Protein AF-A0A538FIG7-F1 (afdb_monomer_lite)

Foldseek 3Di:
DDVVVVVVVVVVVVCVVVVVVVVVVLLVVLLVLLLVLLVLLLVLLCCDQPVPDFPPDDSVVSVCVSPVSNCVSVVCSVCLSVDDLLVNLVCLQLQLLVLLLQLVQACVQCCVPPNDDPSNVSSVSSNVSSVSSNVSSVVSCVVPQDPPDDPVVSVVVVVVVVVVVVCCVVPPSVVVSVVSNQFARQAADDDDPQLQDDWDKDWWAFQVGWIWIWIKDFAPPQAEEEEEDDSVYRRVVSNVCVVVRHIYIYIGPDSHDPTHHGGPPVLPSLLRVVVRVLVVQVPDPRHDQLRYAYEAEQSRLVSQVVNVVVDPSHVYGHRPPVDDDPPPPPPPDDDDDDDPDDDDDDDDDDDDYDDDDDDDDDDDDDDDDDDDDDDD

pLDDT: mean 78.83, std 21.24, range [28.08, 98.31]

Structure (mmCIF, N/CA/C/O backbone):
data_AF-A0A538FIG7-F1
#
_entry.id   AF-A0A538FIG7-F1
#
loop_
_atom_site.group_PDB
_atom_site.id
_atom_site.type_symbol
_atom_site.label_atom_id
_atom_site.label_alt_id
_atom_site.label_comp_id
_atom_site.label_asym_id
_atom_site.label_entity_id
_atom_site.label_seq_id
_atom_site.pdbx_PDB_ins_code
_atom_site.Cartn_x
_atom_site.Cartn_y
_atom_site.Cartn_z
_atom_site.occupancy
_atom_site.B_iso_or_equiv
_atom_site.auth_seq_id
_atom_site.auth_comp_id
_atom_site.auth_asym_id
_atom_site.auth_atom_id
_atom_site.pdbx_PDB_model_num
ATOM 1 N N . MET A 1 1 ? 49.260 11.421 -58.470 1.00 55.38 1 MET A N 1
ATOM 2 C CA . MET A 1 1 ? 48.494 11.170 -57.235 1.00 55.38 1 MET A CA 1
ATOM 3 C C . MET A 1 1 ? 49.007 12.134 -56.182 1.00 55.38 1 MET A C 1
ATOM 5 O O . MET A 1 1 ? 50.217 12.243 -56.021 1.00 55.38 1 MET A O 1
ATOM 9 N N . SER A 1 2 ? 48.122 12.954 -55.624 1.00 61.91 2 SER A N 1
ATOM 10 C CA . SER A 1 2 ? 48.446 14.192 -54.900 1.00 61.91 2 SER A CA 1
ATOM 11 C C . SER A 1 2 ? 48.503 13.979 -53.384 1.00 61.91 2 SER A C 1
ATOM 13 O O . SER A 1 2 ? 47.847 13.080 -52.863 1.00 61.91 2 SER A O 1
ATOM 15 N N . GLN A 1 3 ? 49.209 14.850 -52.648 1.00 55.94 3 GLN A N 1
ATOM 16 C CA . GLN A 1 3 ? 49.195 14.832 -51.174 1.00 55.94 3 GLN A CA 1
ATOM 17 C C . GLN A 1 3 ? 47.774 14.925 -50.587 1.00 55.94 3 GLN A C 1
ATOM 19 O O . GLN A 1 3 ? 47.541 14.410 -49.497 1.00 55.94 3 GLN A O 1
ATOM 24 N N . ALA A 1 4 ? 46.822 15.515 -51.322 1.00 57.44 4 ALA A N 1
ATOM 25 C CA . ALA A 1 4 ? 45.406 15.542 -50.955 1.00 57.44 4 ALA A CA 1
ATOM 26 C C . ALA A 1 4 ? 44.778 14.135 -50.856 1.00 57.44 4 ALA A C 1
ATOM 28 O O . ALA A 1 4 ? 44.009 13.869 -49.940 1.00 57.44 4 ALA A O 1
ATOM 29 N N . GLU A 1 5 ? 45.138 13.200 -51.742 1.00 56.78 5 GLU A N 1
ATOM 30 C CA . GLU A 1 5 ? 44.632 11.818 -51.684 1.00 56.78 5 GLU A CA 1
ATOM 31 C C . GLU A 1 5 ? 45.211 11.072 -50.471 1.00 56.78 5 GLU A C 1
ATOM 33 O O . GLU A 1 5 ? 44.514 10.291 -49.822 1.00 56.78 5 GLU A O 1
ATOM 38 N N . ALA A 1 6 ? 46.468 11.360 -50.113 1.00 59.09 6 ALA A N 1
ATOM 39 C CA . ALA A 1 6 ? 47.121 10.787 -48.940 1.00 59.09 6 ALA A CA 1
ATOM 40 C C . ALA A 1 6 ? 46.513 11.299 -47.621 1.00 59.09 6 ALA A C 1
ATOM 42 O O . ALA A 1 6 ? 46.249 10.493 -46.728 1.00 59.09 6 ALA A O 1
ATOM 43 N N . THR A 1 7 ? 46.226 12.602 -47.495 1.00 60.19 7 THR A N 1
ATOM 44 C CA . THR A 1 7 ? 45.551 13.153 -46.303 1.00 60.19 7 THR A CA 1
ATOM 45 C C . THR A 1 7 ? 44.092 12.719 -46.199 1.00 60.19 7 THR A C 1
ATOM 47 O O . THR A 1 7 ? 43.644 12.424 -45.092 1.00 60.19 7 THR A O 1
ATOM 50 N N . THR A 1 8 ? 43.362 12.593 -47.313 1.00 60.09 8 THR A N 1
ATOM 51 C CA . THR A 1 8 ? 42.006 12.016 -47.319 1.00 60.09 8 THR A CA 1
ATOM 52 C C . THR A 1 8 ? 42.009 10.535 -46.924 1.00 60.09 8 THR A C 1
ATOM 54 O O . THR A 1 8 ? 41.190 10.116 -46.112 1.00 60.09 8 THR A O 1
ATOM 57 N N . SER A 1 9 ? 42.950 9.731 -47.429 1.00 59.53 9 SER A N 1
ATOM 58 C CA . SER A 1 9 ? 43.068 8.316 -47.043 1.00 59.53 9 SER A CA 1
ATOM 59 C C . SER A 1 9 ? 43.454 8.147 -45.564 1.00 59.53 9 SER A C 1
ATOM 61 O O . SER A 1 9 ? 42.877 7.320 -44.851 1.00 59.53 9 SER A O 1
ATOM 63 N N . ALA A 1 10 ? 44.368 8.987 -45.061 1.00 60.59 10 ALA A N 1
ATOM 64 C CA . ALA A 1 10 ? 44.765 8.988 -43.657 1.00 60.59 10 ALA A CA 1
ATOM 65 C C . ALA A 1 10 ? 43.592 9.337 -42.723 1.00 60.59 10 ALA A C 1
ATOM 67 O O . ALA A 1 10 ? 43.326 8.580 -41.785 1.00 60.59 10 ALA A O 1
ATOM 68 N N . SER A 1 11 ? 42.850 10.416 -43.001 1.00 60.91 11 SER A N 1
ATOM 69 C CA . SER A 1 11 ? 41.721 10.853 -42.165 1.00 60.91 11 SER A CA 1
ATOM 70 C C . SER A 1 11 ? 40.567 9.846 -42.159 1.00 60.91 11 SER A C 1
ATOM 72 O O . SER A 1 11 ? 40.065 9.516 -41.084 1.00 60.91 11 SER A O 1
ATOM 74 N N . ILE A 1 12 ? 40.227 9.254 -43.312 1.00 62.00 12 ILE A N 1
ATOM 75 C CA . ILE A 1 12 ? 39.241 8.162 -43.405 1.00 62.00 12 ILE A CA 1
ATOM 76 C C . ILE A 1 12 ? 39.682 6.949 -42.565 1.00 62.00 12 ILE A C 1
ATOM 78 O O . ILE A 1 12 ? 38.862 6.355 -41.859 1.00 62.00 12 ILE A O 1
ATOM 82 N N . SER A 1 13 ? 40.973 6.589 -42.580 1.00 63.47 13 SER A N 1
ATOM 83 C CA . SER A 1 13 ? 41.489 5.474 -41.768 1.00 63.47 13 SER A CA 1
ATOM 84 C C . SER A 1 13 ? 41.411 5.748 -40.258 1.00 63.47 13 SER A C 1
ATOM 86 O O . SER A 1 13 ? 41.155 4.837 -39.464 1.00 63.47 13 SER A O 1
ATOM 88 N N . GLU A 1 14 ? 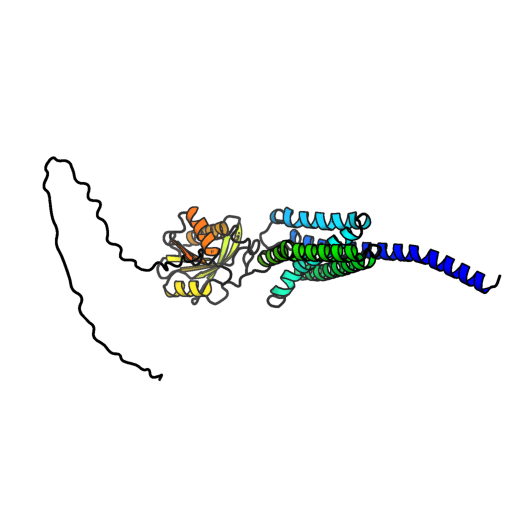41.586 7.008 -39.852 1.00 64.75 14 GLU A N 1
ATOM 89 C CA . GLU A 1 14 ? 41.557 7.428 -38.454 1.00 64.75 14 GLU A CA 1
ATOM 90 C C . GLU A 1 14 ? 40.115 7.510 -37.925 1.00 64.75 14 GLU A C 1
ATOM 92 O O . GLU A 1 14 ? 39.811 6.989 -36.848 1.00 64.75 14 GLU A O 1
ATOM 97 N N . GLU A 1 15 ? 39.199 8.082 -38.711 1.00 63.09 15 GLU A N 1
ATOM 98 C CA . GLU A 1 15 ? 37.762 8.131 -38.415 1.00 63.09 15 GLU A CA 1
ATOM 99 C C . GLU A 1 15 ? 37.162 6.714 -38.349 1.00 63.09 15 GLU A C 1
ATOM 101 O O . GLU A 1 15 ? 36.434 6.380 -37.406 1.00 63.09 15 GLU A O 1
ATOM 106 N N . SER A 1 16 ? 37.565 5.827 -39.268 1.00 67.94 16 SER A N 1
ATOM 107 C CA . SER A 1 16 ? 37.174 4.412 -39.260 1.00 67.94 16 SER A CA 1
ATOM 108 C C . SER A 1 16 ? 37.644 3.651 -38.011 1.00 67.94 16 SER A C 1
ATOM 110 O O . SER A 1 16 ? 37.000 2.669 -37.636 1.00 67.94 16 SER A O 1
ATOM 112 N N . ARG A 1 17 ? 38.734 4.071 -37.350 1.00 70.12 17 ARG A N 1
ATOM 113 C CA . ARG A 1 17 ? 39.207 3.475 -36.083 1.00 70.12 17 ARG A CA 1
ATOM 114 C C . ARG A 1 17 ? 38.553 4.091 -34.846 1.00 70.12 17 ARG A C 1
ATOM 116 O O . ARG A 1 17 ? 38.301 3.371 -33.880 1.00 70.12 17 ARG A O 1
ATOM 123 N N . LYS A 1 18 ? 38.245 5.392 -34.860 1.00 73.50 18 LYS A N 1
ATOM 124 C CA . LYS A 1 18 ? 37.598 6.090 -33.730 1.00 73.50 18 LYS A CA 1
ATOM 125 C C . LYS A 1 18 ? 36.156 5.614 -33.512 1.00 73.50 18 LYS A C 1
ATOM 127 O O . LYS A 1 18 ? 35.763 5.327 -32.381 1.00 73.50 18 LYS A O 1
ATOM 132 N N . ARG A 1 19 ? 35.399 5.417 -34.594 1.00 78.62 19 ARG A N 1
ATOM 133 C CA . ARG A 1 19 ? 33.974 5.038 -34.565 1.00 78.62 19 ARG A CA 1
ATOM 134 C C . ARG A 1 19 ? 33.634 3.770 -33.746 1.00 78.62 19 ARG A C 1
ATOM 136 O O . ARG A 1 19 ? 32.721 3.848 -32.923 1.00 78.62 19 ARG A O 1
ATOM 143 N N . PRO A 1 20 ? 34.317 2.611 -33.890 1.00 80.88 20 PRO A N 1
ATOM 144 C CA . PRO A 1 20 ? 34.038 1.435 -33.055 1.00 80.88 20 PRO A CA 1
ATOM 145 C C . PRO A 1 20 ? 34.404 1.638 -31.575 1.00 80.88 20 PRO A C 1
ATOM 147 O O . PRO A 1 20 ? 33.685 1.153 -30.701 1.00 80.88 20 PRO A O 1
ATOM 150 N N . LEU A 1 21 ? 35.470 2.391 -31.276 1.00 81.19 21 LEU A N 1
ATOM 151 C CA . LEU A 1 21 ? 35.867 2.734 -29.903 1.00 81.19 21 LEU A CA 1
ATOM 152 C C . LEU A 1 21 ? 34.820 3.617 -29.208 1.00 81.19 21 LEU A C 1
ATOM 154 O O . LEU A 1 21 ? 34.493 3.385 -28.044 1.00 81.19 21 LEU A O 1
ATOM 158 N N . GLU A 1 22 ? 34.257 4.596 -29.914 1.00 84.12 22 GLU A N 1
ATOM 159 C CA . GLU A 1 22 ? 33.173 5.440 -29.399 1.00 84.12 22 GLU A CA 1
ATOM 160 C C . GLU A 1 22 ? 31.884 4.651 -29.151 1.00 84.12 22 GLU A C 1
ATOM 162 O O . GLU A 1 22 ? 31.265 4.805 -28.098 1.00 84.12 22 GLU A O 1
ATOM 167 N N . LEU A 1 23 ? 31.508 3.752 -30.067 1.00 81.88 23 LEU A N 1
ATOM 168 C CA . LEU A 1 23 ? 30.350 2.870 -29.891 1.00 81.88 23 LEU A CA 1
ATOM 169 C C . LEU A 1 23 ? 30.523 1.935 -28.684 1.00 81.88 23 LEU A C 1
ATOM 171 O O . LEU A 1 23 ? 29.596 1.793 -27.884 1.00 81.88 23 LEU A O 1
ATOM 175 N N . ALA A 1 24 ? 31.714 1.358 -28.499 1.00 83.81 24 ALA A N 1
ATOM 176 C CA . ALA A 1 24 ? 32.033 0.534 -27.335 1.00 83.81 24 ALA A CA 1
ATOM 177 C C . ALA A 1 24 ? 31.970 1.340 -26.023 1.00 83.81 24 ALA A C 1
ATOM 179 O O . ALA A 1 24 ? 31.351 0.897 -25.053 1.00 83.81 24 ALA A O 1
ATOM 180 N N . ARG A 1 25 ? 32.534 2.558 -25.999 1.00 88.00 25 ARG A N 1
ATOM 181 C CA . ARG A 1 25 ? 32.444 3.478 -24.848 1.00 88.00 25 ARG A CA 1
ATOM 182 C C . ARG A 1 25 ? 30.998 3.863 -24.533 1.00 88.00 25 ARG A C 1
ATOM 184 O O . ARG A 1 25 ? 30.615 3.848 -23.365 1.00 88.00 25 ARG A O 1
ATOM 191 N N . ALA A 1 26 ? 30.182 4.151 -25.547 1.00 85.81 26 ALA A N 1
ATOM 192 C CA . ALA A 1 26 ? 28.774 4.494 -25.372 1.00 85.81 26 ALA A CA 1
ATOM 193 C C . ALA A 1 26 ? 27.954 3.318 -24.814 1.00 85.81 26 ALA A C 1
ATOM 195 O O . ALA A 1 26 ? 27.162 3.520 -23.895 1.00 85.81 26 ALA A O 1
ATOM 196 N N . ALA A 1 27 ? 28.181 2.095 -25.304 1.00 86.19 27 ALA A N 1
ATOM 197 C CA . ALA A 1 27 ? 27.527 0.883 -24.802 1.00 86.19 27 ALA A CA 1
ATOM 198 C C . ALA A 1 27 ? 27.971 0.518 -23.371 1.00 86.19 27 ALA A C 1
ATOM 200 O O . ALA A 1 27 ? 27.155 0.070 -22.557 1.00 86.19 27 ALA A O 1
ATOM 201 N N . ALA A 1 28 ? 29.246 0.743 -23.035 1.00 90.56 28 ALA A N 1
ATOM 202 C CA . ALA A 1 28 ? 29.763 0.578 -21.680 1.00 90.56 28 ALA A CA 1
ATOM 203 C C . ALA A 1 28 ? 29.159 1.610 -20.712 1.00 90.56 28 ALA A C 1
ATOM 205 O O . ALA A 1 28 ? 28.725 1.237 -19.624 1.00 90.56 28 ALA A O 1
ATOM 206 N N . LEU A 1 29 ? 29.069 2.884 -21.113 1.00 93.00 29 LEU A N 1
ATOM 207 C CA . LEU A 1 29 ? 28.427 3.938 -20.323 1.00 93.00 29 LEU A CA 1
ATOM 208 C C . LEU A 1 29 ? 26.931 3.659 -20.111 1.00 93.00 29 LEU A C 1
ATOM 210 O O . LEU A 1 29 ? 26.464 3.721 -18.981 1.00 93.00 29 LEU A O 1
ATOM 214 N N . GLU A 1 30 ? 26.199 3.284 -21.164 1.00 94.06 30 GLU A N 1
ATOM 215 C CA . GLU A 1 30 ? 24.782 2.892 -21.082 1.00 94.06 30 GLU A CA 1
ATOM 216 C C . GLU A 1 30 ? 24.573 1.741 -20.084 1.00 94.06 30 GLU A C 1
ATOM 218 O O . GLU A 1 30 ? 23.677 1.794 -19.247 1.00 94.06 30 GLU A O 1
ATOM 223 N N . THR A 1 31 ? 25.443 0.727 -20.133 1.00 94.56 31 THR A N 1
ATOM 224 C CA . THR A 1 31 ? 25.409 -0.418 -19.210 1.00 94.56 31 THR A CA 1
ATOM 225 C C . THR A 1 31 ? 25.696 0.014 -17.769 1.00 94.56 31 THR A C 1
ATOM 227 O O . THR A 1 31 ? 24.969 -0.388 -16.867 1.00 94.56 31 THR A O 1
ATOM 230 N N . LYS A 1 32 ? 26.709 0.864 -17.540 1.00 96.50 32 LYS A N 1
ATOM 231 C CA . LYS A 1 32 ? 27.033 1.391 -16.203 1.00 96.50 32 LYS A CA 1
ATOM 232 C C . LYS A 1 32 ? 25.879 2.205 -15.616 1.00 96.50 32 LYS A C 1
ATOM 234 O O . LYS A 1 32 ? 25.488 1.950 -14.485 1.00 96.50 32 LYS A O 1
ATOM 239 N N . LEU A 1 33 ? 25.313 3.139 -16.383 1.00 97.25 33 LEU A N 1
ATOM 240 C CA . LEU A 1 33 ? 24.201 3.981 -15.929 1.00 97.25 33 LEU A CA 1
ATOM 241 C C . LEU A 1 33 ? 22.941 3.156 -15.628 1.00 97.25 33 LEU A C 1
ATOM 243 O O . LEU A 1 33 ? 22.278 3.413 -14.627 1.00 97.25 33 LEU A O 1
ATOM 247 N N . ALA A 1 34 ? 22.642 2.134 -16.437 1.00 96.62 34 ALA A N 1
ATOM 248 C CA . ALA A 1 34 ? 21.533 1.222 -16.162 1.00 96.62 34 ALA A CA 1
ATOM 249 C C . ALA A 1 34 ? 21.751 0.395 -14.885 1.00 96.62 34 ALA A C 1
ATOM 251 O O . ALA A 1 34 ? 20.843 0.288 -14.068 1.00 96.62 34 ALA A O 1
ATOM 252 N N . VAL A 1 35 ? 22.950 -0.159 -14.677 1.00 97.44 35 VAL A N 1
ATOM 253 C CA . VAL A 1 35 ? 23.268 -0.920 -13.456 1.00 97.44 35 VAL A CA 1
ATOM 254 C C . VAL A 1 35 ? 23.225 -0.025 -12.213 1.00 97.44 35 VAL A C 1
ATOM 256 O O . VAL A 1 35 ? 22.696 -0.454 -11.194 1.00 97.44 35 VAL A O 1
ATOM 259 N N . VAL A 1 36 ? 23.694 1.226 -12.300 1.00 97.75 36 VAL A N 1
ATOM 260 C CA . VAL A 1 36 ? 23.560 2.213 -11.212 1.00 97.75 36 VAL A CA 1
ATOM 261 C C . VAL A 1 36 ? 22.088 2.501 -10.911 1.00 97.75 36 VAL A C 1
ATOM 263 O O . VAL A 1 36 ? 21.682 2.384 -9.761 1.00 97.75 36 VAL A O 1
ATOM 266 N N . GLY A 1 37 ? 21.269 2.807 -11.923 1.00 97.06 37 GLY A N 1
ATOM 267 C CA . GLY A 1 37 ? 19.839 3.069 -11.723 1.00 97.06 37 GLY A CA 1
ATOM 268 C C . GLY A 1 37 ? 19.090 1.877 -11.114 1.00 97.06 37 GLY A C 1
ATOM 269 O O . GLY A 1 37 ? 18.331 2.051 -10.165 1.00 97.06 37 GLY A O 1
ATOM 270 N N . LEU A 1 38 ? 19.358 0.655 -11.594 1.00 97.62 38 LEU A N 1
ATOM 271 C CA . LEU A 1 38 ? 18.801 -0.580 -11.024 1.00 97.62 38 LEU A CA 1
ATOM 272 C C . LEU A 1 38 ? 19.269 -0.813 -9.583 1.00 97.62 38 LEU A C 1
ATOM 274 O O . LEU A 1 38 ? 18.465 -1.223 -8.751 1.00 97.62 38 LEU A O 1
ATOM 278 N N . GLY A 1 39 ? 20.538 -0.537 -9.275 1.00 97.00 39 GLY A N 1
ATOM 279 C CA . GLY A 1 39 ? 21.087 -0.649 -7.923 1.00 97.00 39 GLY A CA 1
ATOM 280 C C . GLY A 1 39 ? 20.442 0.330 -6.942 1.00 97.00 39 GLY A C 1
ATOM 281 O O . GLY A 1 39 ? 20.103 -0.066 -5.834 1.00 97.00 39 GLY A O 1
ATOM 282 N N . VAL A 1 40 ? 20.194 1.573 -7.366 1.00 96.44 40 VAL A N 1
ATOM 283 C CA . VAL A 1 40 ? 19.508 2.586 -6.545 1.00 96.44 40 VAL A CA 1
ATOM 284 C C . VAL A 1 40 ? 18.049 2.202 -6.275 1.00 96.44 40 VAL A C 1
ATOM 286 O O . VAL A 1 40 ? 17.611 2.267 -5.132 1.00 96.44 40 VAL A O 1
ATOM 289 N N . VAL A 1 41 ? 17.310 1.723 -7.284 1.00 95.69 41 VAL A N 1
ATOM 290 C CA . VAL A 1 41 ? 15.938 1.215 -7.076 1.00 95.69 41 VAL A CA 1
ATOM 291 C C . VAL A 1 41 ? 15.938 -0.043 -6.191 1.00 95.69 41 VAL A C 1
ATOM 293 O O . VAL A 1 41 ? 15.069 -0.187 -5.339 1.00 95.69 41 VAL A O 1
ATOM 296 N N . SER A 1 42 ? 16.935 -0.927 -6.331 1.00 96.12 42 SER A N 1
ATOM 297 C CA . SER A 1 42 ? 17.081 -2.112 -5.466 1.00 96.12 42 SER A CA 1
ATOM 298 C C . SER A 1 42 ? 17.360 -1.738 -4.010 1.00 96.12 42 SER A C 1
ATOM 300 O O . SER A 1 42 ? 16.844 -2.391 -3.112 1.00 96.12 42 SER A O 1
ATOM 302 N N . LEU A 1 43 ? 18.166 -0.699 -3.768 1.00 94.62 43 LEU A N 1
ATOM 303 C CA . LEU A 1 43 ? 18.476 -0.232 -2.418 1.00 94.62 43 LEU A CA 1
ATOM 304 C C . LEU A 1 43 ? 17.210 0.214 -1.682 1.00 94.62 43 LEU A C 1
ATOM 306 O O . LEU A 1 43 ? 17.017 -0.189 -0.544 1.00 94.62 43 LEU A O 1
ATOM 310 N N . HIS A 1 44 ? 16.343 0.983 -2.342 1.00 92.44 44 HIS A N 1
ATOM 311 C CA . HIS A 1 44 ? 15.079 1.424 -1.754 1.00 92.44 44 HIS A CA 1
ATOM 312 C C . HIS A 1 44 ? 14.129 0.255 -1.464 1.00 92.44 44 HIS A C 1
ATOM 314 O O . HIS A 1 44 ? 13.656 0.144 -0.344 1.00 92.44 44 HIS A O 1
ATOM 320 N N . VAL A 1 45 ? 13.939 -0.678 -2.409 1.00 91.56 45 VAL A N 1
ATOM 321 C CA . VAL A 1 45 ? 13.126 -1.892 -2.168 1.00 91.56 45 VAL A CA 1
ATOM 322 C C . VAL A 1 45 ? 13.664 -2.713 -0.987 1.00 91.56 45 VAL A C 1
ATOM 324 O O . VAL A 1 45 ? 12.893 -3.291 -0.230 1.00 91.56 45 VAL A O 1
ATOM 327 N N . PHE A 1 46 ? 14.987 -2.789 -0.815 1.00 92.50 46 PHE A N 1
ATOM 328 C CA . PHE A 1 46 ? 15.583 -3.483 0.327 1.00 92.50 46 PHE A CA 1
ATOM 329 C C . PHE A 1 46 ? 15.385 -2.727 1.652 1.00 92.50 46 PHE A C 1
ATOM 331 O O . PHE A 1 46 ? 15.136 -3.350 2.682 1.00 92.50 46 PHE A O 1
ATOM 338 N N . ASP A 1 47 ? 15.516 -1.402 1.624 1.00 89.69 47 ASP A N 1
ATOM 339 C CA . ASP A 1 47 ? 15.343 -0.522 2.779 1.00 89.69 47 ASP A CA 1
ATOM 340 C C . ASP A 1 47 ? 13.903 -0.583 3.311 1.00 89.69 47 ASP A C 1
ATOM 342 O O . ASP A 1 47 ? 13.702 -0.989 4.455 1.00 89.69 47 ASP A O 1
ATOM 346 N N . ASP A 1 48 ? 12.926 -0.331 2.440 1.00 85.44 48 ASP A N 1
ATOM 347 C CA . ASP A 1 48 ? 11.481 -0.462 2.677 1.00 85.44 48 ASP A CA 1
ATOM 348 C C . ASP A 1 48 ? 11.106 -1.856 3.227 1.00 85.44 48 ASP A C 1
ATOM 350 O O . ASP A 1 48 ? 10.637 -2.000 4.357 1.00 85.44 48 ASP A O 1
ATOM 354 N N . SER A 1 49 ? 11.422 -2.928 2.491 1.00 86.88 49 SER A N 1
ATOM 355 C CA . SER A 1 49 ? 10.963 -4.276 2.858 1.00 86.88 49 SER A CA 1
ATOM 356 C C . SER A 1 49 ? 11.659 -4.899 4.081 1.00 86.88 49 SER A C 1
ATOM 358 O O . SER A 1 49 ? 11.125 -5.848 4.661 1.00 86.88 49 SER A O 1
ATOM 360 N N . PHE A 1 50 ? 12.859 -4.445 4.477 1.00 87.75 50 PHE A N 1
ATOM 361 C CA . PHE A 1 50 ? 13.659 -5.138 5.505 1.00 87.75 50 PHE A CA 1
ATOM 362 C C . PHE A 1 50 ? 14.227 -4.251 6.617 1.00 87.75 50 PHE A C 1
ATOM 364 O O . PHE A 1 50 ? 14.292 -4.720 7.763 1.00 87.75 50 PHE A O 1
ATOM 371 N N . LEU A 1 51 ? 14.630 -3.012 6.320 1.00 85.62 51 LEU A N 1
ATOM 372 C CA . LEU A 1 51 ? 15.244 -2.109 7.299 1.00 85.62 51 LEU A CA 1
ATOM 373 C C . LEU A 1 51 ? 14.192 -1.257 8.017 1.00 85.62 51 LEU A C 1
ATOM 375 O O . LEU A 1 51 ? 14.191 -1.220 9.247 1.00 85.62 51 LEU A O 1
ATOM 379 N N . GLN A 1 52 ? 13.280 -0.641 7.266 1.00 81.44 52 GLN A N 1
ATOM 380 C CA . GLN A 1 52 ? 12.298 0.338 7.748 1.00 81.44 52 GLN A CA 1
ATOM 381 C C . GLN A 1 52 ? 10.873 -0.225 7.752 1.00 81.44 52 GLN A C 1
ATOM 383 O O . GLN A 1 52 ? 9.905 0.437 7.402 1.00 81.44 52 GLN A O 1
ATOM 388 N N . ARG A 1 53 ? 10.758 -1.483 8.186 1.00 81.50 53 ARG A N 1
ATOM 389 C CA . ARG A 1 53 ? 9.485 -2.204 8.286 1.00 81.50 53 ARG A CA 1
ATOM 390 C C . ARG A 1 53 ? 8.518 -1.518 9.249 1.00 81.50 53 ARG A C 1
ATOM 392 O O . ARG A 1 53 ? 8.925 -1.076 10.326 1.00 81.50 53 ARG A O 1
ATOM 399 N N . GLU A 1 54 ? 7.234 -1.549 8.902 1.00 77.25 54 GLU A N 1
ATOM 400 C CA . GLU A 1 54 ? 6.162 -0.997 9.733 1.00 77.25 54 GLU A CA 1
ATOM 401 C C . GLU A 1 54 ? 6.156 -1.623 11.149 1.00 77.25 54 GLU A C 1
ATOM 403 O O . GLU A 1 54 ? 6.385 -2.836 11.296 1.00 77.25 54 GLU A O 1
ATOM 408 N N . PRO A 1 55 ? 5.899 -0.834 12.213 1.00 81.31 55 PRO A N 1
ATOM 409 C CA . PRO A 1 55 ? 5.884 -1.316 13.593 1.00 81.31 55 PRO A CA 1
ATOM 410 C C . PRO A 1 55 ? 4.990 -2.547 13.791 1.00 81.31 55 PRO A C 1
ATOM 412 O O . PRO A 1 55 ? 3.893 -2.625 13.245 1.00 81.31 55 PRO A O 1
ATOM 415 N N . GLY A 1 56 ? 5.455 -3.519 14.578 1.00 80.00 56 GLY A N 1
ATOM 416 C CA . GLY A 1 56 ? 4.743 -4.777 14.842 1.00 80.00 56 GLY A CA 1
ATOM 417 C C . GLY A 1 56 ? 4.842 -5.849 13.742 1.00 80.00 56 GLY A C 1
ATOM 418 O O . GLY A 1 56 ? 4.392 -6.970 13.968 1.00 80.00 56 GLY A O 1
ATOM 419 N N . THR A 1 57 ? 5.458 -5.565 12.586 1.00 82.75 57 THR A N 1
ATOM 420 C CA . THR A 1 57 ? 5.639 -6.550 11.497 1.00 82.75 57 THR A CA 1
ATOM 421 C C . THR A 1 57 ? 6.971 -7.306 11.592 1.00 82.75 57 THR A C 1
ATOM 423 O O . THR A 1 57 ? 8.006 -6.765 12.006 1.00 82.75 57 THR A O 1
ATOM 426 N N . ALA A 1 58 ? 6.987 -8.575 11.180 1.00 83.06 58 ALA A N 1
ATOM 427 C CA . ALA A 1 58 ? 8.197 -9.385 11.111 1.00 83.06 58 ALA A CA 1
ATOM 428 C C . ALA A 1 58 ? 8.809 -9.363 9.699 1.00 83.06 58 ALA A C 1
ATOM 430 O O . ALA A 1 58 ? 8.122 -9.257 8.689 1.00 83.06 58 ALA A O 1
ATOM 431 N N . ALA A 1 59 ? 10.128 -9.550 9.596 1.00 78.56 59 ALA A N 1
ATOM 432 C CA . ALA A 1 59 ? 10.809 -9.627 8.294 1.00 78.56 59 ALA A CA 1
ATOM 433 C C . ALA A 1 59 ? 10.348 -10.814 7.416 1.00 78.56 59 ALA A C 1
ATOM 435 O O . ALA A 1 59 ? 10.615 -10.836 6.216 1.00 78.56 59 ALA A O 1
ATOM 436 N N . VAL A 1 60 ? 9.662 -11.804 8.003 1.00 85.19 60 VAL A N 1
ATOM 437 C CA . VAL A 1 60 ? 9.048 -12.918 7.264 1.00 85.19 60 VAL A CA 1
ATOM 438 C C . VAL A 1 60 ? 7.757 -12.519 6.547 1.00 85.19 60 VAL A C 1
ATOM 440 O O . VAL A 1 60 ? 7.459 -13.105 5.509 1.00 85.19 60 VAL A O 1
ATOM 443 N N . ASP A 1 61 ? 7.038 -11.509 7.044 1.00 81.12 61 ASP A N 1
ATOM 444 C CA . ASP A 1 61 ? 5.784 -11.031 6.447 1.00 81.12 61 ASP A CA 1
ATOM 445 C C . ASP A 1 61 ? 6.061 -10.337 5.101 1.00 81.12 61 ASP A C 1
ATOM 447 O O . ASP A 1 61 ? 5.350 -10.547 4.118 1.00 81.12 61 ASP A O 1
ATOM 451 N N . HIS A 1 62 ? 7.197 -9.632 5.023 1.00 82.81 62 HIS A N 1
ATOM 452 C CA . HIS A 1 62 ? 7.689 -8.926 3.832 1.00 82.81 62 HIS A CA 1
ATOM 453 C C . HIS A 1 62 ? 8.638 -9.746 2.945 1.00 82.81 62 HIS A C 1
ATOM 455 O O . HIS A 1 62 ? 9.190 -9.246 1.962 1.00 82.81 62 HIS A O 1
ATOM 461 N N . LEU A 1 63 ? 8.859 -11.028 3.258 1.00 88.12 63 LEU A N 1
ATOM 462 C CA . LEU A 1 63 ? 9.904 -11.821 2.603 1.00 88.12 63 LEU A CA 1
ATOM 463 C C . LEU A 1 63 ? 9.679 -11.953 1.088 1.00 88.12 63 LEU A C 1
ATOM 465 O O . LEU A 1 63 ? 10.610 -11.798 0.300 1.00 88.12 63 LEU A O 1
ATOM 469 N N . LEU A 1 64 ? 8.444 -12.236 0.663 1.00 87.44 64 LEU A N 1
ATOM 470 C CA . LEU A 1 64 ? 8.117 -12.396 -0.758 1.00 87.44 64 LEU A CA 1
ATOM 471 C C . LEU A 1 64 ? 7.987 -11.051 -1.485 1.00 87.44 64 LEU A C 1
ATOM 473 O O . LEU A 1 64 ? 8.424 -10.954 -2.634 1.00 87.44 64 LEU A O 1
ATOM 477 N N . SER A 1 65 ? 7.422 -10.030 -0.831 1.00 84.00 65 SER A N 1
ATOM 478 C CA . SER A 1 65 ? 7.282 -8.677 -1.389 1.00 84.00 65 SER A CA 1
ATOM 479 C C . SER A 1 65 ? 8.633 -7.999 -1.601 1.00 84.00 65 SER A C 1
ATOM 481 O O . SER A 1 65 ? 8.792 -7.340 -2.622 1.00 84.00 65 SER A O 1
ATOM 483 N N . GLY A 1 66 ? 9.623 -8.235 -0.733 1.00 88.81 66 GLY A N 1
ATOM 484 C CA . GLY A 1 66 ? 10.989 -7.740 -0.911 1.00 88.81 66 GLY A CA 1
ATOM 485 C C . GLY A 1 66 ? 11.849 -8.601 -1.846 1.00 88.81 66 GLY A C 1
ATOM 486 O O . GLY A 1 66 ? 12.461 -8.090 -2.787 1.00 88.81 66 GLY A O 1
ATOM 487 N N . LEU A 1 67 ? 11.911 -9.927 -1.643 1.00 93.25 67 LEU A N 1
ATOM 488 C CA . LEU A 1 67 ? 12.850 -10.775 -2.398 1.00 93.25 67 LEU A CA 1
ATOM 489 C C . LEU A 1 67 ? 12.509 -10.899 -3.889 1.00 93.25 67 LEU A C 1
ATOM 491 O O . LEU A 1 67 ? 13.428 -10.978 -4.707 1.00 93.25 67 LEU A O 1
ATOM 495 N N . VAL A 1 68 ? 11.226 -10.928 -4.274 1.00 94.25 68 VAL A N 1
ATOM 496 C CA . VAL A 1 68 ? 10.847 -11.125 -5.686 1.00 94.25 68 VAL A CA 1
ATOM 497 C C . VAL A 1 68 ? 11.231 -9.915 -6.556 1.00 94.25 68 VAL A C 1
ATOM 499 O O . VAL A 1 68 ? 11.912 -10.125 -7.567 1.00 94.25 68 VAL A O 1
ATOM 502 N N . PRO A 1 69 ? 10.903 -8.655 -6.200 1.00 92.81 69 PRO A N 1
ATOM 503 C CA . PRO A 1 69 ? 11.368 -7.490 -6.949 1.00 92.81 69 PRO A CA 1
ATOM 504 C C . PRO A 1 69 ? 12.892 -7.331 -6.915 1.00 92.81 69 PRO A C 1
ATOM 506 O O . PRO A 1 69 ? 13.480 -7.043 -7.958 1.00 92.81 69 PRO A O 1
ATOM 509 N N . LEU A 1 70 ? 13.557 -7.599 -5.780 1.00 95.75 70 LEU A N 1
ATOM 510 C CA . LEU A 1 70 ? 15.025 -7.586 -5.706 1.00 95.75 70 LEU A CA 1
ATOM 511 C C . LEU A 1 70 ? 15.658 -8.596 -6.669 1.00 95.75 70 LEU A C 1
ATOM 513 O O . LEU A 1 70 ? 16.577 -8.242 -7.406 1.00 95.75 70 LEU A O 1
ATOM 517 N N . ALA A 1 71 ? 15.145 -9.828 -6.737 1.00 96.62 71 ALA A N 1
ATOM 518 C CA . ALA A 1 71 ? 15.633 -10.837 -7.676 1.00 96.62 71 ALA A CA 1
ATOM 519 C C . ALA A 1 71 ? 15.458 -10.396 -9.143 1.00 96.62 71 ALA A C 1
ATOM 521 O O . ALA A 1 71 ? 16.355 -10.610 -9.963 1.00 96.62 71 ALA A O 1
ATOM 522 N N . VAL A 1 72 ? 14.346 -9.728 -9.475 1.00 95.88 72 VAL A N 1
ATOM 523 C CA . VAL A 1 72 ? 14.108 -9.160 -10.814 1.00 95.88 72 VAL A CA 1
ATOM 524 C C . VAL A 1 72 ? 15.080 -8.017 -11.124 1.00 95.88 72 VAL A C 1
ATOM 526 O O . VAL A 1 72 ? 15.664 -7.997 -12.211 1.00 95.88 72 VAL A O 1
ATOM 529 N N . LEU A 1 73 ? 15.291 -7.081 -10.195 1.00 96.94 73 LEU A N 1
ATOM 530 C CA . LEU A 1 73 ? 16.177 -5.927 -10.379 1.00 96.94 73 LEU A CA 1
ATOM 531 C C . LEU A 1 73 ? 17.651 -6.352 -10.482 1.00 96.94 73 LEU A C 1
ATOM 533 O O . LEU A 1 73 ? 18.328 -5.999 -11.453 1.00 96.94 73 LEU A O 1
ATOM 537 N N . ILE A 1 74 ? 18.129 -7.172 -9.541 1.00 96.88 74 ILE A N 1
ATOM 538 C CA . ILE A 1 74 ? 19.505 -7.690 -9.497 1.00 96.88 74 ILE A CA 1
ATOM 539 C C . ILE A 1 74 ? 19.767 -8.610 -10.695 1.00 96.88 74 ILE A C 1
ATOM 541 O O . ILE A 1 74 ? 20.764 -8.434 -11.398 1.00 96.88 74 ILE A O 1
ATOM 545 N N . GLY A 1 75 ? 18.853 -9.538 -10.997 1.00 97.38 75 GLY A N 1
ATOM 546 C CA . GLY A 1 75 ? 18.955 -10.411 -12.169 1.00 97.38 75 GLY A CA 1
ATOM 547 C C . GLY A 1 75 ? 19.001 -9.620 -13.480 1.00 97.38 75 GLY A C 1
ATOM 548 O O . GLY A 1 75 ? 19.824 -9.910 -14.353 1.00 97.38 75 GLY A O 1
ATOM 549 N N . THR A 1 76 ? 18.195 -8.558 -13.594 1.00 96.94 76 THR A N 1
ATOM 550 C CA . THR A 1 76 ? 18.253 -7.635 -14.737 1.00 96.94 76 THR A CA 1
ATOM 551 C C . THR A 1 76 ? 19.601 -6.921 -14.805 1.00 96.94 76 THR A C 1
ATOM 553 O O . THR A 1 76 ? 20.191 -6.881 -15.883 1.00 96.94 76 THR A O 1
ATOM 556 N N . ALA A 1 77 ? 20.128 -6.409 -13.689 1.00 96.81 77 ALA A N 1
ATOM 557 C CA . ALA A 1 77 ? 21.416 -5.714 -13.646 1.00 96.81 77 ALA A CA 1
ATOM 558 C C . ALA A 1 77 ? 22.586 -6.630 -14.052 1.00 96.81 77 ALA A C 1
ATOM 560 O O . ALA A 1 77 ? 23.390 -6.263 -14.913 1.00 96.81 77 ALA A O 1
ATOM 561 N N . MET A 1 78 ? 22.640 -7.852 -13.509 1.00 97.00 78 MET A N 1
ATOM 562 C CA . MET A 1 78 ? 23.659 -8.856 -13.843 1.00 97.00 78 MET A CA 1
ATOM 563 C C . MET A 1 78 ? 23.633 -9.231 -15.331 1.00 97.00 78 MET A C 1
ATOM 565 O O . MET A 1 78 ? 24.682 -9.340 -15.973 1.00 97.00 78 MET A O 1
ATOM 569 N N . LEU A 1 79 ? 22.438 -9.409 -15.902 1.00 96.56 79 LEU A N 1
ATOM 570 C CA . LEU A 1 79 ? 22.270 -9.842 -17.289 1.00 96.56 79 LEU A CA 1
ATOM 571 C C . LEU A 1 79 ? 22.257 -8.690 -18.305 1.00 96.56 79 LEU A C 1
ATOM 573 O O . LEU A 1 79 ? 22.425 -8.962 -19.492 1.00 96.56 79 LEU A O 1
ATOM 577 N N . TYR A 1 80 ? 22.125 -7.424 -17.886 1.00 95.50 80 TYR A N 1
ATOM 578 C CA . TYR A 1 80 ? 21.872 -6.260 -18.757 1.00 95.50 80 TYR A CA 1
ATOM 579 C C . TYR A 1 80 ? 22.822 -6.150 -19.962 1.00 95.50 80 TYR A C 1
ATOM 581 O O . TYR A 1 80 ? 22.414 -5.832 -21.082 1.00 95.50 80 TYR A O 1
ATOM 589 N N . HIS A 1 81 ? 24.105 -6.460 -19.761 1.00 94.38 81 HIS A N 1
ATOM 590 C CA . HIS A 1 81 ? 25.121 -6.439 -20.817 1.00 94.38 81 HIS A CA 1
ATOM 591 C C . HIS A 1 81 ? 24.920 -7.517 -21.902 1.00 94.38 81 HIS A C 1
ATOM 593 O O . HIS A 1 81 ? 25.356 -7.320 -23.032 1.00 94.38 81 HIS A O 1
ATOM 599 N N . ARG A 1 82 ? 24.241 -8.627 -21.581 1.00 95.38 82 ARG A N 1
ATOM 600 C CA . ARG A 1 82 ? 23.944 -9.757 -22.485 1.00 95.38 82 ARG A CA 1
ATOM 601 C C . ARG A 1 82 ? 22.611 -9.611 -23.220 1.00 95.38 82 ARG A C 1
ATOM 603 O O . ARG A 1 82 ? 22.361 -10.321 -24.191 1.00 95.38 82 ARG A O 1
ATOM 610 N N . LEU A 1 83 ? 21.732 -8.728 -22.747 1.00 94.12 83 LEU A N 1
ATOM 611 C CA . LEU A 1 83 ? 20.398 -8.547 -23.314 1.00 94.12 83 LEU A CA 1
ATOM 612 C C . LEU A 1 83 ? 20.453 -7.794 -24.653 1.00 94.12 83 LEU A C 1
ATOM 614 O O . LEU A 1 83 ? 21.260 -6.889 -24.862 1.00 94.12 83 LEU A O 1
ATOM 618 N N . ARG A 1 84 ? 19.535 -8.130 -25.568 1.00 93.50 84 ARG A N 1
ATOM 619 C CA . ARG A 1 84 ? 19.378 -7.412 -26.847 1.00 93.50 84 ARG A CA 1
ATOM 620 C C . ARG A 1 84 ? 18.998 -5.941 -26.582 1.00 93.50 84 ARG A C 1
ATOM 622 O O . ARG A 1 84 ? 18.200 -5.709 -25.674 1.00 93.50 84 ARG A O 1
ATOM 629 N N . PRO A 1 85 ? 19.449 -4.954 -27.384 1.00 91.31 85 PRO A N 1
ATOM 630 C CA . PRO A 1 85 ? 19.224 -3.532 -27.086 1.00 91.31 85 PRO A CA 1
ATOM 631 C C . PRO A 1 85 ? 17.762 -3.114 -26.897 1.00 91.31 85 PRO A C 1
ATOM 633 O O . PRO A 1 85 ? 17.466 -2.325 -26.007 1.00 91.31 85 PRO A O 1
ATOM 636 N N . GLY A 1 86 ? 16.834 -3.691 -27.668 1.00 89.50 86 GLY A N 1
ATOM 637 C CA . GLY A 1 86 ? 15.401 -3.454 -27.463 1.00 89.50 86 GLY A CA 1
ATOM 638 C C . GLY A 1 86 ? 14.911 -3.927 -26.089 1.00 89.50 86 GLY A C 1
ATOM 639 O O . GLY A 1 86 ? 14.178 -3.204 -25.431 1.00 89.50 86 GLY A O 1
ATOM 640 N N . LEU A 1 87 ? 15.374 -5.092 -25.620 1.00 92.38 87 LEU A N 1
ATOM 641 C CA . LEU A 1 87 ? 15.000 -5.639 -24.313 1.00 92.38 87 LEU A CA 1
ATOM 642 C C . LEU A 1 87 ? 15.652 -4.862 -23.160 1.00 92.38 87 LEU A C 1
ATOM 644 O O . LEU A 1 87 ? 14.961 -4.542 -22.199 1.00 92.38 87 LEU A O 1
ATOM 648 N N . ARG A 1 88 ? 16.940 -4.493 -23.289 1.00 95.06 88 ARG A N 1
ATOM 649 C CA . ARG A 1 88 ? 17.639 -3.568 -22.368 1.00 95.06 88 ARG A CA 1
ATOM 650 C C . ARG A 1 88 ? 16.808 -2.312 -22.139 1.00 95.06 88 ARG A C 1
ATOM 652 O O . ARG A 1 88 ? 16.484 -1.969 -21.008 1.00 95.06 88 ARG A O 1
ATOM 659 N N . ALA A 1 89 ? 16.419 -1.674 -23.238 1.00 93.12 89 ALA A N 1
ATOM 660 C CA . ALA A 1 89 ? 15.698 -0.419 -23.207 1.00 93.12 89 ALA A CA 1
ATOM 661 C C . ALA A 1 89 ? 14.276 -0.552 -22.646 1.00 93.12 89 ALA A C 1
ATOM 663 O O . ALA A 1 89 ? 13.859 0.291 -21.856 1.00 93.12 89 ALA A O 1
ATOM 664 N N . THR A 1 90 ? 13.543 -1.608 -23.016 1.00 92.38 90 THR A N 1
ATOM 665 C CA . THR A 1 90 ? 12.205 -1.879 -22.471 1.00 92.38 90 THR A CA 1
ATOM 666 C C . THR A 1 90 ? 12.257 -2.128 -20.966 1.00 92.38 90 THR A C 1
ATOM 668 O O . THR A 1 90 ? 11.472 -1.525 -20.243 1.00 92.38 90 THR A O 1
ATOM 671 N N . LEU A 1 91 ? 13.193 -2.954 -20.482 1.00 94.94 91 LEU A N 1
ATOM 672 C CA . LEU A 1 91 ? 13.352 -3.211 -19.047 1.00 94.94 91 LEU A CA 1
ATOM 673 C C . LEU A 1 91 ? 13.769 -1.949 -18.290 1.00 94.94 91 LEU A C 1
ATOM 675 O O . LEU A 1 91 ? 13.194 -1.672 -17.245 1.00 94.94 91 LEU A O 1
ATOM 679 N N . ALA A 1 92 ? 14.694 -1.150 -18.831 1.00 96.12 92 ALA A N 1
ATOM 680 C CA . ALA A 1 92 ? 15.082 0.121 -18.223 1.00 96.12 92 ALA A CA 1
ATOM 681 C C . ALA A 1 92 ? 13.889 1.089 -18.106 1.00 96.12 92 ALA A C 1
ATOM 683 O O . ALA A 1 92 ? 13.648 1.625 -17.031 1.00 96.12 92 ALA A O 1
ATOM 684 N N . VAL A 1 93 ? 13.076 1.265 -19.156 1.00 94.62 93 VAL A N 1
ATOM 685 C CA . VAL A 1 93 ? 11.878 2.124 -19.067 1.00 94.62 93 VAL A CA 1
ATOM 686 C C . VAL A 1 93 ? 10.847 1.561 -18.082 1.00 94.62 93 VAL A C 1
ATOM 688 O O . VAL A 1 93 ? 10.340 2.313 -17.257 1.00 94.62 93 VAL A O 1
ATOM 691 N N . VAL A 1 94 ? 10.544 0.260 -18.131 1.00 93.44 94 VAL A N 1
ATOM 692 C CA . VAL A 1 94 ? 9.536 -0.373 -17.257 1.00 93.44 94 VAL A CA 1
ATOM 693 C C . VAL A 1 94 ? 9.946 -0.311 -15.785 1.00 93.44 94 VAL A C 1
ATOM 695 O O . VAL A 1 94 ? 9.185 0.190 -14.963 1.00 93.44 94 VAL A O 1
ATOM 698 N N . LEU A 1 95 ? 11.155 -0.770 -15.454 1.00 95.50 95 LEU A N 1
ATOM 699 C CA . LEU A 1 95 ? 11.667 -0.770 -14.081 1.00 95.50 95 LEU A CA 1
ATOM 700 C C . LEU A 1 95 ? 11.949 0.656 -13.591 1.00 95.50 95 LEU A C 1
ATOM 702 O O . LEU A 1 95 ? 11.783 0.933 -12.409 1.00 95.50 95 LEU A O 1
ATOM 706 N N . GLY A 1 96 ? 12.300 1.578 -14.493 1.00 95.62 96 GLY A N 1
ATOM 707 C CA . GLY A 1 96 ? 12.455 2.994 -14.174 1.00 95.62 96 GLY A CA 1
ATOM 708 C C . GLY A 1 96 ? 11.137 3.681 -13.820 1.00 95.62 96 GLY A C 1
ATOM 709 O O . GLY A 1 96 ? 11.075 4.391 -12.821 1.00 95.62 96 GLY A O 1
ATOM 710 N N . VAL A 1 97 ? 10.062 3.425 -14.576 1.00 93.19 97 VAL A N 1
ATOM 711 C CA . VAL A 1 97 ? 8.712 3.916 -14.240 1.00 93.19 97 VAL A CA 1
ATOM 712 C C . VAL A 1 97 ? 8.231 3.333 -12.912 1.00 93.19 97 VAL A C 1
ATOM 714 O O . VAL A 1 97 ? 7.700 4.078 -12.094 1.00 93.19 97 VAL A O 1
ATOM 717 N N . LEU A 1 98 ? 8.452 2.038 -12.662 1.00 91.62 98 LEU A N 1
ATOM 718 C CA . LEU A 1 98 ? 8.108 1.426 -11.375 1.00 91.62 98 LEU A CA 1
ATOM 719 C C . LEU A 1 98 ? 8.925 2.026 -10.218 1.00 91.62 98 LEU A C 1
ATOM 721 O O . LEU A 1 98 ? 8.337 2.358 -9.199 1.00 91.62 98 LEU A O 1
ATOM 725 N N . GLY A 1 99 ? 10.231 2.258 -10.389 1.00 92.50 99 GLY A N 1
ATOM 726 C CA . GLY A 1 99 ? 11.071 2.912 -9.377 1.00 92.50 99 GLY A CA 1
ATOM 727 C C . GLY A 1 99 ? 10.650 4.351 -9.053 1.00 92.50 99 GLY A C 1
ATOM 728 O O . GLY A 1 99 ? 10.659 4.733 -7.888 1.00 92.50 99 GLY A O 1
ATOM 729 N N . ILE A 1 100 ? 10.209 5.123 -10.058 1.00 91.69 100 ILE A N 1
ATOM 730 C CA . ILE A 1 100 ? 9.616 6.461 -9.858 1.00 91.69 100 ILE A CA 1
ATOM 731 C C . ILE A 1 100 ? 8.308 6.376 -9.072 1.00 91.69 100 ILE A C 1
ATOM 733 O O . ILE A 1 100 ? 8.055 7.219 -8.217 1.00 91.69 100 ILE A O 1
ATOM 737 N N . VAL A 1 101 ? 7.458 5.394 -9.381 1.00 88.88 101 VAL A N 1
ATOM 738 C CA . VAL A 1 101 ? 6.175 5.226 -8.692 1.00 88.88 101 VAL A CA 1
ATOM 739 C C . VAL A 1 101 ? 6.389 4.820 -7.243 1.00 88.88 101 VAL A C 1
ATOM 741 O O . VAL A 1 101 ? 5.817 5.466 -6.377 1.00 88.88 101 VAL A O 1
ATOM 744 N N . ILE A 1 102 ? 7.193 3.788 -6.985 1.00 86.44 102 ILE A N 1
ATOM 745 C CA . ILE A 1 102 ? 7.433 3.246 -5.642 1.00 86.44 102 ILE A CA 1
ATOM 746 C C . ILE A 1 102 ? 8.056 4.348 -4.769 1.00 86.44 102 ILE A C 1
ATOM 748 O O . ILE A 1 102 ? 7.377 4.889 -3.904 1.00 86.44 102 ILE A O 1
ATOM 752 N N . GLY A 1 103 ? 9.252 4.832 -5.121 1.00 84.31 103 GLY A N 1
ATOM 753 C CA . GLY A 1 103 ? 9.956 5.831 -4.309 1.00 84.31 103 GLY A CA 1
ATOM 754 C C . GLY A 1 103 ? 9.379 7.250 -4.327 1.00 84.31 103 GLY A C 1
ATOM 755 O O . GLY A 1 103 ? 9.779 8.090 -3.527 1.00 84.31 103 GLY A O 1
ATOM 756 N N . GLY A 1 104 ? 8.462 7.556 -5.247 1.00 79.31 104 GLY A N 1
ATOM 757 C CA . GLY A 1 104 ? 7.775 8.848 -5.298 1.00 79.31 104 GLY A CA 1
ATOM 758 C C . GLY A 1 104 ? 6.422 8.864 -4.585 1.00 79.31 104 GLY A C 1
ATOM 759 O O . GLY A 1 104 ? 5.864 9.942 -4.396 1.00 79.31 104 GLY A O 1
ATOM 760 N N . SER A 1 105 ? 5.872 7.699 -4.229 1.00 74.44 105 SER A N 1
ATOM 761 C CA . SER A 1 105 ? 4.509 7.559 -3.701 1.00 74.44 105 SER A CA 1
ATOM 762 C C . SER A 1 105 ? 4.342 8.136 -2.299 1.00 74.44 105 SER A C 1
ATOM 764 O O . SER A 1 105 ? 3.437 8.944 -2.082 1.00 74.44 105 SER A O 1
ATOM 766 N N . GLU A 1 106 ? 5.205 7.736 -1.363 1.00 69.25 106 GLU A N 1
ATOM 767 C CA . GLU A 1 106 ? 5.150 8.192 0.029 1.00 69.25 106 GLU A CA 1
ATOM 768 C C . GLU A 1 106 ? 5.555 9.667 0.142 1.00 69.25 106 GLU A C 1
ATOM 770 O O . GLU A 1 106 ? 4.725 10.499 0.526 1.00 69.25 106 GLU A O 1
ATOM 775 N N . ALA A 1 107 ? 6.752 10.024 -0.330 1.00 67.50 107 ALA A N 1
ATOM 776 C CA . ALA A 1 107 ? 7.291 11.384 -0.249 1.00 67.50 107 ALA A CA 1
ATOM 777 C C . ALA A 1 107 ? 6.369 12.458 -0.862 1.00 67.50 107 ALA A C 1
ATOM 779 O O . ALA A 1 107 ? 6.276 13.574 -0.345 1.00 67.50 107 ALA A O 1
ATOM 780 N N . ALA A 1 108 ? 5.648 12.145 -1.949 1.00 64.31 108 ALA A N 1
ATOM 781 C CA . ALA A 1 108 ? 4.714 13.085 -2.574 1.00 64.31 108 ALA A CA 1
ATOM 782 C C . ALA A 1 108 ? 3.397 13.276 -1.796 1.00 64.31 108 ALA A C 1
ATOM 784 O O . ALA A 1 108 ? 2.681 14.250 -2.049 1.00 64.31 108 ALA A O 1
ATOM 785 N N . TYR A 1 109 ? 3.051 12.369 -0.878 1.00 62.50 109 TYR A N 1
ATOM 786 C CA . TYR A 1 109 ? 1.781 12.385 -0.147 1.00 62.50 109 TYR A CA 1
ATOM 787 C C . TYR A 1 109 ? 1.925 12.699 1.347 1.00 62.50 109 TYR A C 1
ATOM 789 O O . TYR A 1 109 ? 1.100 13.451 1.880 1.00 62.50 109 TYR A O 1
ATOM 797 N N . TYR A 1 110 ? 2.945 12.143 2.008 1.00 59.50 110 TYR A N 1
ATOM 798 C CA . TYR A 1 110 ? 3.235 12.346 3.431 1.00 59.50 110 TYR A CA 1
ATOM 799 C C . TYR A 1 110 ? 4.149 13.552 3.667 1.00 59.50 110 TYR A C 1
ATOM 801 O O . TYR A 1 110 ? 3.852 14.358 4.550 1.00 59.50 110 TYR A O 1
ATOM 809 N N . GLY A 1 111 ? 5.157 13.766 2.812 1.00 59.41 111 GLY A N 1
ATOM 810 C CA . GLY A 1 111 ? 6.098 14.893 2.897 1.00 59.41 111 GLY A CA 1
ATOM 811 C C . GLY A 1 111 ? 5.454 16.271 3.150 1.00 59.41 111 GLY A C 1
ATOM 812 O O . GLY A 1 111 ? 5.938 17.009 4.009 1.00 59.41 111 GLY A O 1
ATOM 813 N N . PRO A 1 112 ? 4.335 16.635 2.483 1.00 60.41 112 PRO A N 1
ATOM 814 C CA . PRO A 1 112 ? 3.630 17.900 2.728 1.00 60.41 112 PRO A CA 1
ATOM 815 C C . PRO A 1 112 ? 2.804 17.985 4.028 1.00 60.41 112 PRO A C 1
ATOM 817 O O . PRO A 1 112 ? 2.268 19.057 4.311 1.00 60.41 112 PRO A O 1
ATOM 820 N N . LYS A 1 113 ? 2.620 16.883 4.770 1.00 60.09 113 LYS A N 1
ATOM 821 C CA . LYS A 1 113 ? 1.712 16.783 5.933 1.00 60.09 113 LYS A CA 1
ATOM 822 C C . LYS A 1 113 ? 2.414 16.404 7.234 1.00 60.09 113 LYS A C 1
ATOM 824 O O . LYS A 1 113 ? 2.150 17.014 8.263 1.00 60.09 113 LYS A O 1
ATOM 829 N N . GLU A 1 114 ? 3.256 15.377 7.177 1.00 59.50 114 GLU A N 1
ATOM 830 C CA . GLU A 1 114 ? 3.834 14.689 8.341 1.00 59.50 114 GLU A CA 1
ATOM 831 C C . GLU A 1 114 ? 5.358 14.904 8.437 1.00 59.50 114 GLU A C 1
ATOM 833 O O . GLU A 1 114 ? 5.960 14.636 9.474 1.00 59.50 114 GLU A O 1
ATOM 838 N N . GLY A 1 115 ? 5.972 15.472 7.391 1.00 58.22 115 GLY A N 1
ATOM 839 C CA . GLY A 1 115 ? 7.422 15.499 7.198 1.00 58.22 115 GLY A CA 1
ATOM 840 C C . GLY A 1 115 ? 7.888 14.312 6.353 1.00 58.22 115 GLY A C 1
ATOM 841 O O . GLY A 1 115 ? 7.062 13.545 5.865 1.00 58.22 115 GLY A O 1
ATOM 842 N N . LEU A 1 116 ? 9.203 14.197 6.150 1.00 65.81 116 LEU A N 1
ATOM 843 C CA . LEU A 1 116 ? 9.806 13.034 5.492 1.00 65.81 116 LEU A CA 1
ATOM 844 C C . LEU A 1 116 ? 10.334 12.061 6.551 1.00 65.81 116 LEU A C 1
ATOM 846 O O . LEU A 1 116 ? 11.037 12.493 7.472 1.00 65.81 116 LEU A O 1
ATOM 850 N N . SER A 1 117 ? 10.017 10.775 6.416 1.00 67.06 117 SER A N 1
ATOM 851 C CA . SER A 1 117 ? 10.611 9.692 7.210 1.00 67.06 117 SER A CA 1
ATOM 852 C C . SER A 1 117 ? 11.948 9.224 6.609 1.00 67.06 117 SER A C 1
ATOM 854 O O . SER A 1 117 ? 12.484 9.836 5.682 1.00 67.06 117 SER A O 1
ATOM 856 N N . ALA A 1 118 ? 12.599 8.221 7.208 1.00 69.00 118 ALA A N 1
ATOM 857 C CA . ALA A 1 118 ? 13.954 7.836 6.803 1.00 69.00 118 ALA A CA 1
ATOM 858 C C . ALA A 1 118 ? 13.989 7.014 5.488 1.00 69.00 118 ALA A C 1
ATOM 860 O O . ALA A 1 118 ? 14.994 7.026 4.776 1.00 69.00 118 ALA A O 1
ATOM 861 N N . ASP A 1 119 ? 12.888 6.352 5.149 1.00 69.81 119 ASP A N 1
ATOM 862 C CA . ASP A 1 119 ? 12.576 5.606 3.922 1.00 69.81 119 ASP A CA 1
ATOM 863 C C . ASP A 1 119 ? 12.294 6.537 2.733 1.00 69.81 119 ASP A C 1
ATOM 865 O O . ASP A 1 119 ? 12.792 6.303 1.630 1.00 69.81 119 ASP A O 1
ATOM 869 N N . ASP A 1 120 ? 11.626 7.672 2.964 1.00 77.19 120 ASP A N 1
ATOM 870 C CA . ASP A 1 120 ? 11.411 8.720 1.956 1.00 77.19 120 ASP A CA 1
ATOM 871 C C . ASP A 1 120 ? 12.722 9.169 1.283 1.00 77.19 120 ASP A C 1
ATOM 873 O O . ASP A 1 120 ? 12.734 9.516 0.099 1.00 77.19 120 ASP A O 1
ATOM 877 N N . TYR A 1 121 ? 13.858 9.153 1.993 1.00 82.12 121 TYR A N 1
ATOM 878 C CA . TYR A 1 121 ? 15.154 9.490 1.393 1.00 82.12 121 TYR A CA 1
ATOM 879 C C . TYR A 1 121 ? 15.637 8.431 0.396 1.00 82.12 121 TYR A C 1
ATOM 881 O O . TYR A 1 121 ? 16.184 8.792 -0.652 1.00 82.12 121 TYR A O 1
ATOM 889 N N . THR A 1 122 ? 15.436 7.137 0.674 1.00 88.25 122 THR A N 1
ATOM 890 C CA . THR A 1 122 ? 15.751 6.084 -0.304 1.00 88.25 122 THR A CA 1
ATOM 891 C C . THR A 1 122 ? 14.721 6.069 -1.433 1.00 88.25 122 THR A C 1
ATOM 893 O O . THR A 1 122 ? 15.106 5.872 -2.588 1.00 88.25 122 THR A O 1
ATOM 896 N N . GLY A 1 123 ? 13.468 6.438 -1.153 1.00 85.81 123 GLY A N 1
ATOM 897 C CA . GLY A 1 123 ? 12.424 6.679 -2.149 1.00 85.81 123 GLY A CA 1
ATOM 898 C C . GLY A 1 123 ? 12.783 7.794 -3.136 1.00 85.81 123 GLY A C 1
ATOM 899 O O . GLY A 1 123 ? 12.814 7.576 -4.350 1.00 85.81 123 GLY A O 1
ATOM 900 N N . LEU A 1 124 ? 13.182 8.971 -2.647 1.00 88.19 124 LEU A N 1
ATOM 901 C CA . LEU A 1 124 ? 13.646 10.087 -3.484 1.00 88.19 124 LEU A CA 1
ATOM 902 C C . LEU A 1 124 ? 14.872 9.711 -4.335 1.00 88.19 124 LEU A C 1
ATOM 904 O O . LEU A 1 124 ? 14.973 10.115 -5.500 1.00 88.19 124 LEU A O 1
ATOM 908 N N . LEU A 1 125 ? 15.782 8.888 -3.802 1.00 91.19 125 LEU A N 1
ATOM 909 C CA . LEU A 1 125 ? 16.879 8.312 -4.585 1.00 91.19 125 LEU A CA 1
ATOM 910 C C . LEU A 1 125 ? 16.362 7.338 -5.658 1.00 91.19 125 LEU A C 1
ATOM 912 O O . LEU A 1 125 ? 16.822 7.408 -6.800 1.00 91.19 125 LEU A O 1
ATOM 916 N N . ALA A 1 126 ? 15.381 6.485 -5.356 1.00 92.81 126 ALA A N 1
ATOM 917 C CA . ALA A 1 126 ? 14.746 5.596 -6.331 1.00 92.81 126 ALA A CA 1
ATOM 918 C C . ALA A 1 126 ? 14.001 6.355 -7.442 1.00 92.81 126 ALA A C 1
ATOM 920 O O . ALA A 1 126 ? 14.056 5.920 -8.595 1.00 92.81 126 ALA A O 1
ATOM 921 N N . VAL A 1 127 ? 13.422 7.531 -7.166 1.00 93.00 127 VAL A N 1
ATOM 922 C CA . VAL A 1 127 ? 12.897 8.435 -8.209 1.00 93.00 127 VAL A CA 1
ATOM 923 C C . VAL A 1 127 ? 14.018 8.892 -9.145 1.00 93.00 127 VAL A C 1
ATOM 925 O O . VAL A 1 127 ? 13.879 8.790 -10.366 1.00 93.00 127 VAL A O 1
ATOM 928 N N . ALA A 1 128 ? 15.157 9.341 -8.608 1.00 95.12 128 ALA A N 1
ATOM 929 C CA . ALA A 1 128 ? 16.306 9.747 -9.421 1.00 95.12 128 ALA A CA 1
ATOM 930 C C . ALA A 1 128 ? 16.892 8.572 -10.235 1.00 95.12 128 ALA A C 1
ATOM 932 O O . ALA A 1 128 ? 17.177 8.719 -11.428 1.00 95.12 128 ALA A O 1
ATOM 933 N N . GLY A 1 129 ? 17.011 7.388 -9.624 1.00 96.12 129 GLY A N 1
ATOM 934 C CA . GLY A 1 129 ? 17.425 6.150 -10.288 1.00 96.12 129 GLY A CA 1
ATOM 935 C C . GLY A 1 129 ? 16.455 5.719 -11.391 1.00 96.12 129 GLY A C 1
ATOM 936 O O . GLY A 1 129 ? 16.882 5.344 -12.485 1.00 96.12 129 GLY A O 1
ATOM 937 N N . GLY A 1 130 ? 15.150 5.843 -11.155 1.00 96.25 130 GLY A N 1
ATOM 938 C CA . GLY A 1 130 ? 14.113 5.524 -12.127 1.00 96.25 130 GLY A CA 1
ATOM 939 C C . GLY A 1 130 ? 14.067 6.501 -13.305 1.00 96.25 130 GLY A C 1
ATOM 940 O O . GLY A 1 130 ? 13.985 6.070 -14.457 1.00 96.25 130 GLY A O 1
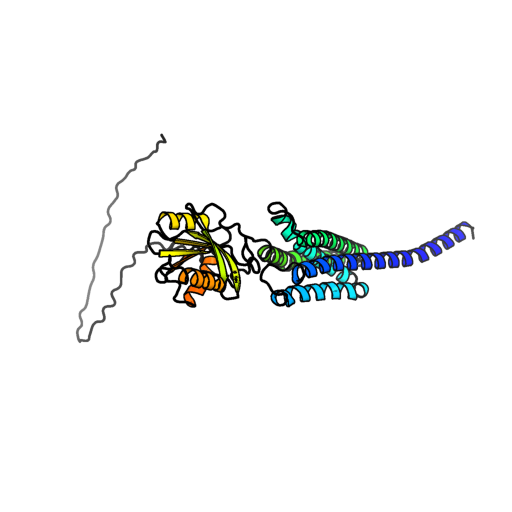ATOM 941 N N . LEU A 1 131 ? 14.236 7.805 -13.057 1.00 97.00 131 LEU A N 1
ATOM 942 C CA . LEU A 1 131 ? 14.394 8.820 -14.108 1.00 97.00 131 LEU A CA 1
ATOM 943 C C . LEU A 1 131 ? 15.641 8.558 -14.965 1.00 97.00 131 LEU A C 1
ATOM 945 O O . LEU A 1 131 ? 15.569 8.636 -16.196 1.00 97.00 131 LEU A O 1
ATOM 949 N N . LEU A 1 132 ? 16.763 8.179 -14.341 1.00 97.56 132 LEU A N 1
ATOM 950 C CA . LEU A 1 132 ? 17.976 7.765 -15.049 1.00 97.56 132 LEU A CA 1
ATOM 951 C C . LEU A 1 132 ? 17.711 6.545 -15.946 1.00 97.56 132 LEU A C 1
ATOM 953 O O . LEU A 1 132 ? 18.112 6.547 -17.111 1.00 97.56 132 LEU A O 1
ATOM 957 N N . LEU A 1 133 ? 17.004 5.529 -15.445 1.00 97.75 133 LEU A N 1
ATOM 958 C CA . LEU A 1 133 ? 16.645 4.337 -16.219 1.00 97.75 133 LEU A CA 1
ATOM 959 C C . LEU A 1 133 ? 15.736 4.656 -17.415 1.00 97.75 133 LEU A C 1
ATOM 961 O O . LEU A 1 133 ? 15.989 4.169 -18.520 1.00 97.75 133 LEU A O 1
ATOM 965 N N . VAL A 1 134 ? 14.735 5.525 -17.240 1.00 96.88 134 VAL A N 1
ATOM 966 C CA . VAL A 1 134 ? 13.875 5.996 -18.339 1.00 96.88 134 VAL A CA 1
ATOM 967 C C . VAL A 1 134 ? 14.696 6.749 -19.392 1.00 96.88 134 VAL A C 1
ATOM 969 O O . VAL A 1 134 ? 14.555 6.474 -20.586 1.00 96.88 134 VAL A O 1
ATOM 972 N N . ALA A 1 135 ? 15.604 7.640 -18.979 1.00 97.06 135 ALA A N 1
ATOM 973 C CA . ALA A 1 135 ? 16.478 8.381 -19.889 1.00 97.06 135 ALA A CA 1
ATOM 974 C C . ALA A 1 135 ? 17.442 7.459 -20.664 1.00 97.06 135 ALA A C 1
ATOM 976 O O . ALA A 1 135 ? 17.580 7.583 -21.886 1.00 97.06 135 ALA A O 1
ATOM 977 N N . VAL A 1 136 ? 18.063 6.489 -19.982 1.00 96.75 136 VAL A N 1
ATOM 978 C CA . VAL A 1 136 ? 18.932 5.471 -20.595 1.00 96.75 136 VAL A CA 1
ATOM 979 C C . VAL A 1 136 ? 18.147 4.615 -21.590 1.00 96.75 136 VAL A C 1
ATOM 981 O O . VAL A 1 136 ? 18.585 4.442 -22.732 1.00 96.75 136 VAL A O 1
ATOM 984 N N . GLY A 1 137 ? 16.965 4.123 -21.215 1.00 95.12 137 GLY A N 1
ATOM 985 C CA . GLY A 1 137 ? 16.110 3.328 -22.096 1.00 95.12 137 GLY A CA 1
ATOM 986 C C . GLY A 1 137 ? 15.654 4.105 -23.336 1.00 95.12 137 GLY A C 1
ATOM 987 O O . GLY A 1 137 ? 15.792 3.616 -24.459 1.00 95.12 137 GLY A O 1
ATOM 988 N N . ALA A 1 138 ? 15.216 5.356 -23.174 1.00 93.56 138 ALA A N 1
ATOM 989 C CA . ALA A 1 138 ? 14.854 6.231 -24.290 1.00 93.56 138 ALA A CA 1
ATOM 990 C C . ALA A 1 138 ? 16.037 6.479 -25.248 1.00 93.56 138 ALA A C 1
ATOM 992 O O . ALA A 1 138 ? 15.886 6.360 -26.470 1.00 93.56 138 ALA A O 1
ATOM 993 N N . ALA A 1 139 ? 17.235 6.746 -24.715 1.00 93.44 139 ALA A N 1
ATOM 994 C CA . ALA A 1 139 ? 18.449 6.904 -25.514 1.00 93.44 139 ALA A CA 1
ATOM 995 C C . ALA A 1 139 ? 18.819 5.614 -26.270 1.00 93.44 139 ALA A C 1
ATOM 997 O O . ALA A 1 139 ? 19.195 5.668 -27.445 1.00 93.44 139 ALA A O 1
ATOM 998 N N . THR A 1 140 ? 18.658 4.453 -25.632 1.00 92.56 140 THR A N 1
ATOM 999 C CA . THR A 1 140 ? 18.923 3.133 -26.227 1.00 92.56 140 THR A CA 1
ATOM 1000 C C . THR A 1 140 ? 17.955 2.838 -27.378 1.00 92.56 140 THR A C 1
ATOM 1002 O O . THR A 1 140 ? 18.396 2.471 -28.472 1.00 92.56 140 THR A O 1
ATOM 1005 N N . LEU A 1 141 ? 16.648 3.078 -27.191 1.00 90.88 141 LEU A N 1
ATOM 1006 C CA . LEU A 1 141 ? 15.640 2.979 -28.260 1.00 90.88 141 LEU A CA 1
ATOM 1007 C C . LEU A 1 141 ? 15.963 3.918 -29.427 1.00 90.88 141 LEU A C 1
ATOM 1009 O O . LEU A 1 141 ? 15.891 3.514 -30.588 1.00 90.88 141 LEU A O 1
ATOM 1013 N N . TRP A 1 142 ? 16.350 5.165 -29.146 1.00 89.12 142 TRP A N 1
ATOM 1014 C CA . TRP A 1 142 ? 16.664 6.146 -30.186 1.00 89.12 142 TRP A CA 1
ATOM 1015 C C . TRP A 1 142 ? 17.910 5.777 -31.000 1.00 89.12 142 TRP A C 1
ATOM 1017 O O . TRP A 1 142 ? 17.907 5.921 -32.227 1.00 89.12 142 TRP A O 1
ATOM 1027 N N . ARG A 1 143 ? 18.963 5.285 -30.334 1.00 88.38 143 ARG A N 1
ATOM 1028 C CA . ARG A 1 143 ? 20.223 4.858 -30.965 1.00 88.38 143 ARG A CA 1
ATOM 1029 C C . ARG A 1 143 ? 20.064 3.572 -31.772 1.00 88.38 143 ARG A C 1
ATOM 1031 O O . ARG A 1 143 ? 20.622 3.482 -32.860 1.00 88.38 143 ARG A O 1
ATOM 1038 N N . THR A 1 144 ? 19.283 2.608 -31.281 1.00 87.56 144 THR A N 1
ATOM 1039 C CA . THR A 1 144 ? 19.162 1.267 -31.890 1.00 87.56 144 THR A CA 1
ATOM 1040 C C . THR A 1 144 ? 17.937 1.079 -32.789 1.00 87.56 144 THR A C 1
ATOM 1042 O O . THR A 1 144 ? 17.690 -0.018 -33.295 1.00 87.56 144 THR A O 1
ATOM 1045 N N . ARG A 1 145 ? 17.171 2.147 -33.051 1.00 86.81 145 ARG A N 1
ATOM 1046 C CA . ARG A 1 145 ? 16.031 2.108 -33.977 1.00 86.81 145 ARG A CA 1
ATOM 1047 C C . ARG A 1 145 ? 16.458 1.719 -35.398 1.00 86.81 145 ARG A C 1
ATOM 1049 O O . ARG A 1 145 ? 17.295 2.378 -36.015 1.00 86.81 145 ARG A O 1
ATOM 1056 N N . ARG A 1 146 ? 15.778 0.718 -35.959 1.00 85.56 146 ARG A N 1
ATOM 1057 C CA . ARG A 1 146 ? 15.887 0.353 -37.380 1.00 85.56 146 ARG A CA 1
ATOM 1058 C C . ARG A 1 146 ? 15.386 1.485 -38.287 1.00 85.56 146 ARG A C 1
ATOM 1060 O O . ARG A 1 146 ? 14.374 2.139 -37.993 1.00 85.56 146 ARG A O 1
ATOM 1067 N N . ARG A 1 147 ? 16.146 1.753 -39.352 1.00 86.31 147 ARG A N 1
ATOM 1068 C CA . ARG A 1 147 ? 16.000 2.871 -40.324 1.00 86.31 147 ARG A CA 1
ATOM 1069 C C . ARG A 1 147 ? 16.261 2.418 -41.769 1.00 86.31 147 ARG A C 1
ATOM 1071 O O . ARG A 1 147 ? 16.273 3.241 -42.680 1.00 86.31 147 ARG A O 1
ATOM 1078 N N . ASP A 1 148 ? 16.451 1.122 -41.927 1.00 87.06 148 ASP A N 1
ATOM 1079 C CA . ASP A 1 148 ? 16.837 0.335 -43.091 1.00 87.06 148 ASP A CA 1
ATOM 1080 C C . ASP A 1 148 ? 15.615 -0.303 -43.777 1.00 87.06 148 ASP A C 1
ATOM 1082 O O . ASP A 1 148 ? 15.639 -0.542 -44.978 1.00 87.06 148 ASP A O 1
ATOM 1086 N N . ASP A 1 149 ? 14.502 -0.489 -43.057 1.00 87.19 149 ASP A N 1
ATOM 1087 C CA . ASP A 1 149 ? 13.281 -1.072 -43.625 1.00 87.19 149 ASP A CA 1
ATOM 1088 C C . ASP A 1 149 ? 12.586 -0.166 -44.652 1.00 87.19 149 ASP A C 1
ATOM 1090 O O . ASP A 1 149 ? 12.580 1.066 -44.515 1.00 87.19 149 ASP A O 1
ATOM 1094 N N . ALA A 1 150 ? 11.846 -0.790 -45.573 1.00 92.50 150 ALA A N 1
ATOM 1095 C CA . ALA A 1 150 ? 10.859 -0.127 -46.420 1.00 92.50 150 ALA A CA 1
ATOM 1096 C C . ALA A 1 150 ? 9.923 0.792 -45.609 1.00 92.50 150 ALA A C 1
ATOM 1098 O O . ALA A 1 150 ? 9.517 0.474 -44.485 1.00 92.50 150 ALA A O 1
ATOM 1099 N N . ILE A 1 151 ? 9.568 1.941 -46.195 1.00 90.44 151 ILE A N 1
ATOM 1100 C CA . ILE A 1 151 ? 8.867 3.037 -45.507 1.00 90.44 151 ILE A CA 1
ATOM 1101 C C . ILE A 1 151 ? 7.557 2.556 -44.863 1.00 90.44 151 ILE A C 1
ATOM 1103 O O . ILE A 1 151 ? 7.344 2.814 -43.680 1.00 90.44 151 ILE A O 1
ATOM 1107 N N . ALA A 1 152 ? 6.732 1.795 -45.589 1.00 92.06 152 ALA A N 1
ATOM 1108 C CA . ALA A 1 152 ? 5.483 1.241 -45.064 1.00 92.06 152 ALA A CA 1
ATOM 1109 C C . ALA A 1 152 ? 5.714 0.401 -43.793 1.00 92.06 152 ALA A C 1
ATOM 1111 O O . ALA A 1 152 ? 5.212 0.750 -42.725 1.00 92.06 152 ALA A O 1
ATOM 1112 N N . TRP A 1 153 ? 6.563 -0.634 -43.865 1.00 91.19 153 TRP A N 1
ATOM 1113 C CA . TRP A 1 153 ? 6.848 -1.519 -42.727 1.00 91.19 153 TRP A CA 1
ATOM 1114 C C . TRP A 1 153 ? 7.444 -0.781 -41.522 1.00 91.19 153 TRP A C 1
ATOM 1116 O O . TRP A 1 153 ? 7.101 -1.063 -40.372 1.00 91.19 153 TRP A O 1
ATOM 1126 N N . ARG A 1 154 ? 8.297 0.218 -41.774 1.00 90.12 154 ARG A N 1
ATOM 1127 C CA . ARG A 1 154 ? 8.875 1.085 -40.741 1.00 90.12 154 ARG A CA 1
ATOM 1128 C C . ARG A 1 154 ? 7.799 1.815 -39.938 1.00 90.12 154 ARG A C 1
ATOM 1130 O O . ARG A 1 154 ? 7.910 1.875 -38.713 1.00 90.12 154 ARG A O 1
ATOM 1137 N N . TYR A 1 155 ? 6.787 2.374 -40.603 1.00 91.44 155 TYR A N 1
ATOM 1138 C CA . TYR A 1 155 ? 5.677 3.049 -39.930 1.00 91.44 155 TYR A CA 1
ATOM 1139 C C . TYR A 1 155 ? 4.706 2.050 -39.292 1.00 91.44 155 TYR A C 1
ATOM 1141 O O . TYR A 1 155 ? 4.384 2.231 -38.120 1.00 91.44 155 TYR A O 1
ATOM 1149 N N . THR A 1 156 ? 4.350 0.947 -39.963 1.00 93.25 156 THR A N 1
ATOM 1150 C CA . THR A 1 156 ? 3.528 -0.132 -39.380 1.00 93.25 156 THR A CA 1
ATOM 1151 C C . THR A 1 156 ? 4.120 -0.643 -38.067 1.00 93.25 156 THR A C 1
ATOM 1153 O O . THR A 1 156 ? 3.440 -0.646 -37.045 1.00 93.25 156 THR A O 1
ATOM 1156 N N . ARG A 1 157 ? 5.413 -0.993 -38.041 1.00 90.00 157 ARG A N 1
ATOM 1157 C CA . ARG A 1 157 ? 6.083 -1.455 -36.817 1.00 90.00 157 ARG A CA 1
ATOM 1158 C C . ARG A 1 157 ? 6.115 -0.383 -35.726 1.00 90.00 157 ARG A C 1
ATOM 1160 O O . ARG A 1 157 ? 5.978 -0.720 -34.556 1.00 90.00 157 ARG A O 1
ATOM 1167 N N . ARG A 1 158 ? 6.302 0.896 -36.074 1.00 90.25 158 ARG A N 1
ATOM 1168 C CA . ARG A 1 158 ? 6.256 1.998 -35.093 1.00 90.25 158 ARG A CA 1
ATOM 1169 C C . ARG A 1 158 ? 4.868 2.157 -34.483 1.00 90.25 158 ARG A C 1
ATOM 1171 O O . ARG A 1 158 ? 4.791 2.334 -33.275 1.00 90.25 158 ARG A O 1
ATOM 1178 N N . VAL A 1 159 ? 3.808 2.055 -35.286 1.00 92.81 159 VAL A N 1
ATOM 1179 C CA . VAL A 1 159 ? 2.421 2.069 -34.800 1.00 92.81 159 VAL A CA 1
ATOM 1180 C C . VAL A 1 159 ? 2.174 0.870 -33.887 1.00 92.81 159 VAL A C 1
ATOM 1182 O O . VAL A 1 159 ? 1.771 1.073 -32.752 1.00 92.81 159 VAL A O 1
ATOM 1185 N N . LEU A 1 160 ? 2.521 -0.351 -34.310 1.00 93.31 160 LEU A N 1
ATOM 1186 C CA . LEU A 1 160 ? 2.369 -1.559 -33.485 1.00 93.31 160 LEU A CA 1
ATOM 1187 C C . LEU A 1 160 ? 3.110 -1.456 -32.142 1.00 93.31 160 LEU A C 1
ATOM 1189 O O . LEU A 1 160 ? 2.541 -1.791 -31.107 1.00 93.31 160 LEU A O 1
ATOM 1193 N N . LEU A 1 161 ? 4.352 -0.958 -32.137 1.00 89.12 161 LEU A N 1
ATOM 1194 C CA . LEU A 1 161 ? 5.113 -0.733 -30.904 1.00 89.12 161 LEU A CA 1
ATOM 1195 C C . LEU A 1 161 ? 4.496 0.370 -30.035 1.00 89.12 161 LEU A C 1
ATOM 1197 O O . LEU A 1 161 ? 4.428 0.202 -28.824 1.00 89.12 161 LEU A O 1
ATOM 1201 N N . ALA A 1 162 ? 4.021 1.472 -30.622 1.00 88.25 162 ALA A N 1
ATOM 1202 C CA . ALA A 1 162 ? 3.354 2.538 -29.876 1.00 88.25 162 ALA A CA 1
ATOM 1203 C C . ALA A 1 162 ? 2.043 2.046 -29.241 1.00 88.25 162 ALA A C 1
ATOM 1205 O O . ALA A 1 162 ? 1.822 2.271 -28.054 1.00 88.25 162 ALA A O 1
ATOM 1206 N N . THR A 1 163 ? 1.217 1.309 -29.989 1.00 92.94 163 THR A N 1
ATOM 1207 C CA . THR A 1 163 ? 0.002 0.664 -29.476 1.00 92.94 163 THR A CA 1
ATOM 1208 C C . THR A 1 163 ? 0.334 -0.329 -28.364 1.00 92.94 163 THR A C 1
ATOM 1210 O O . THR A 1 163 ? -0.293 -0.277 -27.313 1.00 92.94 163 THR A O 1
ATOM 1213 N N . ALA A 1 164 ? 1.350 -1.182 -28.537 1.00 90.25 164 ALA A N 1
ATOM 1214 C CA . ALA A 1 164 ? 1.785 -2.111 -27.494 1.00 90.25 164 ALA A CA 1
ATOM 1215 C C . ALA A 1 164 ? 2.258 -1.382 -26.223 1.00 90.25 164 ALA A C 1
ATOM 1217 O O . ALA A 1 164 ? 1.864 -1.768 -25.126 1.00 90.25 164 ALA A O 1
ATOM 1218 N N . SER A 1 165 ? 3.029 -0.297 -26.353 1.00 87.00 165 SER A N 1
ATOM 1219 C CA . SER A 1 165 ? 3.446 0.533 -25.215 1.00 87.00 165 SER A CA 1
ATOM 1220 C C . SER A 1 165 ? 2.267 1.206 -24.510 1.00 87.00 165 SER A C 1
ATOM 1222 O O . SER A 1 165 ? 2.253 1.242 -23.284 1.00 87.00 165 SER A O 1
ATOM 1224 N N . VAL A 1 166 ? 1.263 1.699 -25.246 1.00 90.19 166 VAL A N 1
ATOM 1225 C CA . VAL A 1 166 ? 0.028 2.241 -24.652 1.00 90.19 166 VAL A CA 1
ATOM 1226 C C . VAL A 1 166 ? -0.731 1.147 -23.903 1.00 90.19 166 VAL A C 1
ATOM 1228 O O . VAL A 1 166 ? -1.117 1.362 -22.760 1.00 90.19 166 VAL A O 1
ATOM 1231 N N . LEU A 1 167 ? -0.886 -0.046 -24.486 1.00 92.69 167 LEU A N 1
ATOM 1232 C CA . LEU A 1 167 ? -1.566 -1.165 -23.828 1.00 92.69 167 LEU A CA 1
ATOM 1233 C C . LEU A 1 167 ? -0.830 -1.621 -22.558 1.00 92.69 167 LEU A C 1
ATOM 1235 O O . LEU A 1 167 ? -1.462 -1.759 -21.516 1.00 92.69 167 LEU A O 1
ATOM 1239 N N . VAL A 1 168 ? 0.495 -1.788 -22.593 1.00 89.12 168 VAL A N 1
ATOM 1240 C CA . VAL A 1 168 ? 1.292 -2.119 -21.394 1.00 89.12 168 VAL A CA 1
ATOM 1241 C C . VAL A 1 168 ? 1.212 -0.996 -20.354 1.00 89.12 168 VAL A C 1
ATOM 1243 O O . VAL A 1 168 ? 1.049 -1.268 -19.166 1.00 89.12 168 VAL A O 1
ATOM 1246 N N . GLY A 1 169 ? 1.249 0.267 -20.786 1.00 87.81 169 GLY A N 1
ATOM 1247 C CA . GLY A 1 169 ? 1.047 1.424 -19.916 1.00 87.81 169 GLY A CA 1
ATOM 1248 C C . GLY A 1 169 ? -0.307 1.394 -19.202 1.00 87.81 169 GLY A C 1
ATOM 1249 O O . GLY A 1 169 ? -0.356 1.498 -17.982 1.00 87.81 169 GLY A O 1
ATOM 1250 N N . SER A 1 170 ? -1.401 1.204 -19.942 1.00 87.62 170 SER A N 1
ATOM 1251 C CA . SER A 1 170 ? -2.771 1.270 -19.416 1.00 87.62 170 SER A CA 1
ATOM 1252 C C . SER A 1 170 ? -3.244 0.012 -18.682 1.00 87.62 170 SER A C 1
ATOM 1254 O O . SER A 1 170 ? -4.061 0.136 -17.774 1.00 87.62 170 SER A O 1
ATOM 1256 N N . PHE A 1 171 ? -2.769 -1.181 -19.057 1.00 91.25 171 PHE A N 1
ATOM 1257 C CA . PHE A 1 171 ? -3.238 -2.461 -18.501 1.00 91.25 171 PHE A CA 1
ATOM 1258 C C . PHE A 1 171 ? -2.246 -3.146 -17.554 1.00 91.25 171 PHE A C 1
ATOM 1260 O O . PHE A 1 171 ? -2.646 -4.072 -16.855 1.00 91.25 171 PHE A O 1
ATOM 1267 N N . VAL A 1 172 ? -0.981 -2.709 -17.500 1.00 87.88 172 VAL A N 1
ATOM 1268 C CA . VAL A 1 172 ? 0.030 -3.270 -16.584 1.00 87.88 172 VAL A CA 1
ATOM 1269 C C . VAL A 1 172 ? 0.584 -2.192 -15.658 1.00 87.88 172 VAL A C 1
ATOM 1271 O O . VAL A 1 172 ? 0.385 -2.273 -14.451 1.00 87.88 172 VAL A O 1
ATOM 1274 N N . LEU A 1 173 ? 1.227 -1.151 -16.198 1.00 86.56 173 LEU A N 1
ATOM 1275 C CA . LEU A 1 173 ? 1.911 -0.150 -15.369 1.00 86.56 173 LEU A CA 1
ATOM 1276 C C . LEU A 1 173 ? 0.936 0.703 -14.552 1.00 86.56 173 LEU A C 1
ATOM 1278 O O . LEU A 1 173 ? 1.136 0.864 -13.353 1.00 86.56 173 LEU A O 1
ATOM 1282 N N . PHE A 1 174 ? -0.132 1.217 -15.167 1.00 85.19 174 PHE A N 1
ATOM 1283 C CA . PHE A 1 174 ? -1.115 2.048 -14.471 1.00 85.19 174 PHE A CA 1
ATOM 1284 C C . PHE A 1 174 ? -1.875 1.284 -13.369 1.00 85.19 174 PHE A C 1
ATOM 1286 O O . PHE A 1 174 ? -1.933 1.807 -12.259 1.00 85.19 174 PHE A O 1
ATOM 1293 N N . PRO A 1 175 ? -2.395 0.054 -13.581 1.00 89.56 175 PRO A N 1
ATOM 1294 C CA . PRO A 1 175 ? -3.022 -0.716 -12.506 1.00 89.56 175 PRO A CA 1
ATOM 1295 C C . PRO A 1 175 ? -2.056 -1.087 -11.377 1.00 89.56 175 PRO A C 1
ATOM 1297 O O . PRO A 1 175 ? -2.450 -1.002 -10.219 1.00 89.56 175 PRO A O 1
ATOM 1300 N N . LEU A 1 176 ? -0.799 -1.442 -11.682 1.00 85.56 176 LEU A N 1
ATOM 1301 C CA . LEU A 1 176 ? 0.215 -1.711 -10.653 1.00 85.56 176 LEU A CA 1
ATOM 1302 C C . LEU A 1 176 ? 0.535 -0.455 -9.835 1.00 85.56 176 LEU A C 1
ATOM 1304 O O . LEU A 1 176 ? 0.517 -0.510 -8.609 1.00 85.56 176 LEU A O 1
ATOM 1308 N N . ALA A 1 177 ? 0.754 0.683 -10.498 1.00 82.50 177 ALA A N 1
ATOM 1309 C CA . ALA A 1 177 ? 1.036 1.951 -9.833 1.00 82.50 177 ALA A CA 1
ATOM 1310 C C . ALA A 1 177 ? -0.135 2.429 -8.967 1.00 82.50 177 ALA A C 1
ATOM 1312 O O . ALA A 1 177 ? 0.051 2.842 -7.824 1.00 82.50 177 ALA A O 1
ATOM 1313 N N . LEU A 1 178 ? -1.357 2.314 -9.491 1.00 82.19 178 LEU A N 1
ATOM 1314 C CA . LEU A 1 178 ? -2.576 2.635 -8.761 1.00 82.19 178 LEU A CA 1
ATOM 1315 C C . LEU A 1 178 ? -2.789 1.683 -7.572 1.00 82.19 178 LEU A C 1
ATOM 1317 O O . LEU A 1 178 ? -3.226 2.130 -6.517 1.00 82.19 178 LEU A O 1
ATOM 1321 N N . SER A 1 179 ? -2.462 0.394 -7.719 1.00 82.44 179 SER A N 1
ATOM 1322 C CA . SER A 1 179 ? -2.535 -0.588 -6.632 1.00 82.44 179 SER A CA 1
ATOM 1323 C C . SER A 1 179 ? -1.538 -0.269 -5.521 1.00 82.44 179 SER A C 1
ATOM 1325 O O . SER A 1 179 ? -1.960 -0.161 -4.374 1.00 82.44 179 SER A O 1
ATOM 1327 N N . TYR A 1 180 ? -0.259 -0.059 -5.862 1.00 80.31 180 TYR A N 1
ATOM 1328 C CA . TYR A 1 180 ? 0.789 0.317 -4.906 1.00 80.31 180 TYR A CA 1
ATOM 1329 C C . TYR A 1 180 ? 0.395 1.583 -4.139 1.00 80.31 180 TYR A C 1
ATOM 1331 O O . TYR A 1 180 ? 0.415 1.604 -2.909 1.00 80.31 180 TYR A O 1
ATOM 1339 N N . GLY A 1 181 ? -0.062 2.608 -4.866 1.00 74.19 181 GLY A N 1
ATOM 1340 C CA . GLY A 1 181 ? -0.503 3.853 -4.256 1.00 74.19 181 GLY A CA 1
ATOM 1341 C C . GLY A 1 181 ? -1.768 3.711 -3.406 1.00 74.19 181 GLY A C 1
ATOM 1342 O O . GLY A 1 181 ? -1.947 4.438 -2.434 1.00 74.19 181 GLY A O 1
ATOM 1343 N N . PHE A 1 182 ? -2.654 2.758 -3.704 1.00 72.62 182 PHE A N 1
ATOM 1344 C CA . PHE A 1 182 ? -3.786 2.490 -2.822 1.00 72.62 182 PHE A CA 1
ATOM 1345 C C . PHE A 1 182 ? -3.380 1.781 -1.530 1.00 72.62 182 PHE A C 1
ATOM 1347 O O . PHE A 1 182 ? -3.996 2.093 -0.506 1.00 72.62 182 PHE A O 1
ATOM 1354 N N . THR A 1 183 ? -2.424 0.846 -1.561 1.00 74.62 183 THR A N 1
ATOM 1355 C CA . THR A 1 183 ? -2.036 0.032 -0.397 1.00 74.62 183 THR A CA 1
ATOM 1356 C C . THR A 1 183 ? -1.127 0.777 0.581 1.00 74.62 183 THR A C 1
ATOM 1358 O O . THR A 1 183 ? -1.442 0.766 1.763 1.00 74.62 183 THR A O 1
ATOM 1361 N N . HIS A 1 184 ? -0.108 1.511 0.122 1.00 68.88 184 HIS A N 1
ATOM 1362 C CA . HIS A 1 184 ? 0.905 2.107 1.020 1.00 68.88 184 HIS A CA 1
ATOM 1363 C C . HIS A 1 184 ? 0.593 3.559 1.457 1.00 68.88 184 HIS A C 1
ATOM 1365 O O . HIS A 1 184 ? 0.943 3.990 2.552 1.00 68.88 184 HIS A O 1
ATOM 1371 N N . ILE A 1 185 ? -0.155 4.327 0.653 1.00 57.38 185 ILE A N 1
ATOM 1372 C CA . ILE A 1 185 ? -0.304 5.789 0.844 1.00 57.38 185 ILE A CA 1
ATOM 1373 C C . ILE A 1 185 ? -1.514 6.182 1.740 1.00 57.38 185 ILE A C 1
ATOM 1375 O O . ILE A 1 185 ? -1.802 7.351 1.989 1.00 57.38 185 ILE A O 1
ATOM 1379 N N . ALA A 1 186 ? -2.317 5.224 2.208 1.00 51.44 186 ALA A N 1
ATOM 1380 C CA . ALA A 1 186 ? -3.683 5.497 2.674 1.00 51.44 186 ALA A CA 1
ATOM 1381 C C . ALA A 1 186 ? -3.895 5.577 4.202 1.00 51.44 186 ALA A C 1
ATOM 1383 O O . ALA A 1 186 ? -4.994 5.234 4.657 1.00 51.44 186 ALA A O 1
ATOM 1384 N N . ARG A 1 187 ? -2.923 6.079 4.985 1.00 57.56 187 ARG A N 1
ATOM 1385 C CA . ARG A 1 187 ? -3.144 6.370 6.418 1.00 57.56 187 ARG A CA 1
ATOM 1386 C C . ARG A 1 187 ? -4.347 7.305 6.591 1.00 57.56 187 ARG A C 1
ATOM 1388 O O . ARG A 1 187 ? -4.429 8.374 5.982 1.00 57.56 187 ARG A O 1
ATOM 1395 N N . THR A 1 188 ? -5.340 6.869 7.368 1.00 55.59 188 THR A N 1
ATOM 1396 C CA . THR A 1 188 ? -6.535 7.667 7.668 1.00 55.59 188 THR A CA 1
ATOM 1397 C C . THR A 1 188 ? -6.341 8.364 9.004 1.00 55.59 188 THR A C 1
ATOM 1399 O O . THR A 1 188 ? -6.276 7.690 10.022 1.00 55.59 188 THR A O 1
ATOM 1402 N N . GLU A 1 189 ? -6.320 9.699 9.017 1.00 52.06 189 GLU A N 1
ATOM 1403 C CA . GLU A 1 189 ? -6.365 10.474 10.263 1.00 52.06 189 GLU A CA 1
ATOM 1404 C C . GLU A 1 189 ? -7.572 10.047 11.115 1.00 52.06 189 GLU A C 1
ATOM 1406 O O . GLU A 1 189 ? -8.741 10.213 10.727 1.00 52.06 189 GLU A O 1
ATOM 1411 N N . THR A 1 190 ? -7.299 9.490 12.292 1.00 56.91 190 THR A N 1
ATOM 1412 C CA . THR A 1 190 ? -8.327 9.058 13.238 1.00 56.91 190 THR A CA 1
ATOM 1413 C C . THR A 1 190 ? -8.056 9.620 14.650 1.00 56.91 190 THR A C 1
ATOM 1415 O O . THR A 1 190 ? -7.224 10.502 14.824 1.00 56.91 190 THR A O 1
ATOM 1418 N N . ALA A 1 191 ? -8.987 9.397 15.577 1.00 55.41 191 ALA A N 1
ATOM 1419 C CA . ALA A 1 191 ? -9.645 10.389 16.437 1.00 55.41 191 ALA A CA 1
ATOM 1420 C C . ALA A 1 191 ? -8.870 11.202 17.509 1.00 55.41 191 ALA A C 1
ATOM 1422 O O . ALA A 1 191 ? -9.403 11.392 18.606 1.00 55.41 191 ALA A O 1
ATOM 1423 N N . GLN A 1 192 ? -7.759 11.864 17.177 1.00 57.06 192 GLN A N 1
ATOM 1424 C CA . GLN A 1 192 ? -7.283 12.998 17.982 1.00 57.06 192 GLN A CA 1
ATOM 1425 C C . GLN A 1 192 ? -8.302 14.169 17.961 1.00 57.06 192 GLN A C 1
ATOM 1427 O O . GLN A 1 192 ? -8.393 14.954 17.020 1.00 57.06 192 GLN A O 1
ATOM 1432 N N . GLY A 1 193 ? -9.112 14.288 19.023 1.00 55.28 193 GLY A N 1
ATOM 1433 C CA . GLY A 1 193 ? -9.740 15.551 19.443 1.00 55.28 193 GLY A CA 1
ATOM 1434 C C . GLY A 1 193 ? -11.224 15.809 19.132 1.00 55.28 193 GLY A C 1
ATOM 1435 O O . GLY A 1 193 ? -11.754 16.803 19.623 1.00 55.28 193 GLY A O 1
ATOM 1436 N N . SER A 1 194 ? -11.948 14.979 18.361 1.00 70.31 194 SER A N 1
ATOM 1437 C CA . SER A 1 194 ? -13.295 15.363 17.854 1.00 70.31 194 SER A CA 1
ATOM 1438 C C . SER A 1 194 ? -14.459 14.388 18.120 1.00 70.31 194 SER A C 1
ATOM 1440 O O . SER A 1 194 ? -15.490 14.439 17.440 1.00 70.31 194 SER A O 1
ATOM 1442 N N . LEU A 1 195 ? -14.372 13.551 19.159 1.00 78.81 195 LEU A N 1
ATOM 1443 C CA . LEU A 1 195 ? -15.457 12.628 19.549 1.00 78.81 195 LEU A CA 1
ATOM 1444 C C . LEU A 1 195 ? -16.676 13.308 20.210 1.00 78.81 195 LEU A C 1
ATOM 1446 O O . LEU A 1 195 ? -17.714 12.672 20.386 1.00 78.81 195 LEU A O 1
ATOM 1450 N N . GLY A 1 196 ? -16.599 14.610 20.515 1.00 80.12 196 GLY A N 1
ATOM 1451 C CA . GLY A 1 196 ? -17.720 15.398 21.054 1.00 80.12 196 GLY A CA 1
ATOM 1452 C C . GLY A 1 196 ? -18.034 15.153 22.536 1.00 80.12 196 GLY A C 1
ATOM 1453 O O . GLY A 1 196 ? -19.086 15.577 23.005 1.00 80.12 196 GLY A O 1
ATOM 1454 N N . ALA A 1 197 ? -17.136 14.475 23.249 1.00 86.50 197 ALA A N 1
ATOM 1455 C CA . ALA A 1 197 ? -17.112 14.301 24.698 1.00 86.50 197 ALA A CA 1
ATOM 1456 C C . ALA A 1 197 ? -15.656 14.088 25.150 1.00 86.50 197 ALA A C 1
ATOM 1458 O O . ALA A 1 197 ? -14.771 13.911 24.307 1.00 86.50 197 ALA A O 1
ATOM 1459 N N . GLN A 1 198 ? -15.420 14.071 26.464 1.00 88.50 198 GLN A N 1
ATOM 1460 C CA . GLN A 1 198 ? -14.164 13.559 27.013 1.00 88.50 198 GLN A CA 1
ATOM 1461 C C . GLN A 1 198 ? -13.994 12.083 26.633 1.00 88.50 198 GLN A C 1
ATOM 1463 O O . GLN A 1 198 ? -14.955 11.311 26.650 1.00 88.50 198 GLN A O 1
ATOM 1468 N N . TYR A 1 199 ? -12.767 11.714 26.285 1.00 90.69 199 TYR A N 1
ATOM 1469 C CA . TYR A 1 199 ? -12.370 10.364 25.909 1.00 90.69 199 TYR A CA 1
ATOM 1470 C C . TYR A 1 199 ? -11.051 10.010 26.596 1.00 90.69 199 TYR A C 1
ATOM 1472 O O . TYR A 1 199 ? -10.271 10.890 26.959 1.00 90.69 199 TYR A O 1
ATOM 1480 N N . THR A 1 200 ? -10.778 8.719 26.732 1.00 92.19 200 THR A N 1
ATOM 1481 C CA . THR A 1 200 ? -9.492 8.197 27.203 1.00 92.19 200 THR A CA 1
ATOM 1482 C C . THR A 1 200 ? -8.755 7.586 26.019 1.00 92.19 200 THR A C 1
ATOM 1484 O O . THR A 1 200 ? -9.356 6.826 25.259 1.00 92.19 200 THR A O 1
ATOM 1487 N N . ALA A 1 201 ? -7.471 7.909 25.844 1.00 92.38 201 ALA A N 1
ATOM 1488 C CA . ALA A 1 201 ? -6.618 7.176 24.913 1.00 92.38 201 ALA A CA 1
ATOM 1489 C C . ALA A 1 201 ? -6.432 5.740 25.427 1.00 92.38 201 ALA A C 1
ATOM 1491 O O . ALA A 1 201 ? -6.189 5.525 26.614 1.00 92.38 201 ALA A O 1
ATOM 1492 N N . VAL A 1 202 ? -6.591 4.758 24.549 1.00 93.88 202 VAL A N 1
ATOM 1493 C CA . VAL A 1 202 ? -6.514 3.331 24.871 1.00 93.88 202 VAL A CA 1
ATOM 1494 C C . VAL A 1 202 ? -5.604 2.630 23.876 1.00 93.88 202 VAL A C 1
ATOM 1496 O O . VAL A 1 202 ? -5.518 3.027 22.716 1.00 93.88 202 VAL A O 1
ATOM 1499 N N . ALA A 1 203 ? -4.949 1.568 24.326 1.00 95.50 203 ALA A N 1
ATOM 1500 C CA . ALA A 1 203 ? -4.207 0.670 23.460 1.00 95.50 203 ALA A CA 1
ATOM 1501 C C . ALA A 1 203 ? -4.498 -0.775 23.870 1.00 95.50 203 ALA A C 1
ATOM 1503 O O . ALA A 1 203 ? -4.595 -1.075 25.065 1.00 95.50 203 ALA A O 1
ATOM 1504 N N . PHE A 1 204 ? -4.669 -1.642 22.882 1.00 96.94 204 PHE A N 1
ATOM 1505 C CA . PHE A 1 204 ? -5.048 -3.040 23.052 1.00 96.94 204 PHE A CA 1
ATOM 1506 C C . PHE A 1 204 ? -4.468 -3.881 21.919 1.00 96.94 204 PHE A C 1
ATOM 1508 O O . PHE A 1 204 ? -4.096 -3.348 20.877 1.00 96.94 204 PHE A O 1
ATOM 1515 N N . ASP A 1 205 ? -4.405 -5.190 22.120 1.00 97.62 205 ASP A N 1
ATOM 1516 C CA . ASP A 1 205 ? -3.800 -6.096 21.150 1.00 97.62 205 ASP A CA 1
ATOM 1517 C C . ASP A 1 205 ? -4.882 -6.676 20.228 1.00 97.62 205 ASP A C 1
ATOM 1519 O O . ASP A 1 205 ? -5.960 -7.082 20.681 1.00 97.62 205 ASP A O 1
ATOM 1523 N N . ALA A 1 206 ? -4.609 -6.704 18.924 1.00 95.81 206 ALA A N 1
ATOM 1524 C CA . ALA A 1 206 ? -5.382 -7.473 17.956 1.00 95.81 206 ALA A CA 1
ATOM 1525 C C . ALA A 1 206 ? -5.275 -8.978 18.265 1.00 95.81 206 ALA A C 1
ATOM 1527 O O . ALA A 1 206 ? -4.360 -9.421 18.961 1.00 95.81 206 ALA A O 1
ATOM 1528 N N . SER A 1 207 ? -6.168 -9.813 17.720 1.00 94.69 207 SER A N 1
ATOM 1529 C CA . SER A 1 207 ? -6.094 -11.263 17.984 1.00 94.69 207 SER A CA 1
ATOM 1530 C C . SER A 1 207 ? -4.876 -11.964 17.356 1.00 94.69 207 SER A C 1
ATOM 1532 O O . SER A 1 207 ? -4.673 -13.147 17.611 1.00 94.69 207 SER A O 1
ATOM 1534 N N . ASP A 1 208 ? -4.095 -11.270 16.522 1.00 92.62 208 ASP A N 1
ATOM 1535 C CA . ASP A 1 208 ? -2.774 -11.675 16.017 1.00 92.62 208 ASP A CA 1
ATOM 1536 C C . ASP A 1 208 ? -1.592 -10.965 16.710 1.00 92.62 208 ASP A C 1
ATOM 1538 O O . ASP A 1 208 ? -0.452 -11.152 16.301 1.00 92.62 208 ASP A O 1
ATOM 1542 N N . GLY A 1 209 ? -1.839 -10.204 17.781 1.00 92.69 209 GLY A N 1
ATOM 1543 C CA . GLY A 1 209 ? -0.801 -9.628 18.646 1.00 92.69 209 GLY A CA 1
ATOM 1544 C C . GLY A 1 209 ? -0.321 -8.219 18.284 1.00 92.69 209 GLY A C 1
ATOM 1545 O O . GLY A 1 209 ? 0.434 -7.648 19.062 1.00 92.69 209 GLY A O 1
ATOM 1546 N N . LEU A 1 210 ? -0.773 -7.638 17.165 1.00 93.38 210 LEU A N 1
ATOM 1547 C CA . LEU A 1 210 ? -0.463 -6.245 16.805 1.00 93.38 210 LEU A CA 1
ATOM 1548 C C . LEU A 1 210 ? -1.039 -5.261 17.828 1.00 93.38 210 LEU A C 1
ATOM 1550 O O . LEU A 1 210 ? -2.219 -5.359 18.185 1.00 93.38 210 LEU A O 1
ATOM 1554 N N . ARG A 1 211 ? -0.249 -4.269 18.246 1.00 95.62 211 ARG A N 1
ATOM 1555 C CA . ARG A 1 211 ? -0.699 -3.223 19.165 1.00 95.62 211 ARG A CA 1
ATOM 1556 C C . ARG A 1 211 ? -1.499 -2.152 18.429 1.00 95.62 211 ARG A C 1
ATOM 1558 O O . ARG A 1 211 ? -0.958 -1.351 17.671 1.00 95.62 211 ARG A O 1
ATOM 1565 N N . LEU A 1 212 ? -2.795 -2.083 18.712 1.00 93.38 212 LEU A N 1
ATOM 1566 C CA . LEU A 1 212 ? -3.692 -1.069 18.166 1.00 93.38 212 LEU A CA 1
ATOM 1567 C C . LEU A 1 212 ? -3.910 0.063 19.172 1.00 93.38 212 LEU A C 1
ATOM 1569 O O . LEU A 1 212 ? -4.073 -0.183 20.373 1.00 93.38 212 LEU A O 1
ATOM 1573 N N . LYS A 1 213 ? -3.959 1.306 18.687 1.00 92.06 213 LYS A N 1
ATOM 1574 C CA . LYS A 1 213 ? -4.262 2.500 19.489 1.00 92.06 213 LYS A CA 1
ATOM 1575 C C . LYS A 1 213 ? -5.588 3.132 19.090 1.00 92.06 213 LYS A C 1
ATOM 1577 O O . LYS A 1 213 ? -6.057 3.024 17.960 1.00 92.06 213 LYS A O 1
ATOM 1582 N N . GLY A 1 214 ? -6.223 3.791 20.051 1.00 91.06 214 GLY A N 1
ATOM 1583 C CA . GLY A 1 214 ? -7.507 4.434 19.843 1.00 91.06 214 GLY A CA 1
ATOM 1584 C C . GLY A 1 214 ? -7.988 5.257 21.026 1.00 91.06 214 GLY A C 1
ATOM 1585 O O . GLY A 1 214 ? -7.240 5.602 21.939 1.00 91.06 214 GLY A O 1
ATOM 1586 N N . TRP A 1 215 ? -9.284 5.548 21.019 1.00 92.31 215 TRP A N 1
ATOM 1587 C CA . TRP A 1 215 ? -9.954 6.406 21.983 1.00 92.31 215 TRP A CA 1
ATOM 1588 C C . TRP A 1 215 ? -11.301 5.815 22.379 1.00 92.31 215 TRP A C 1
ATOM 1590 O O . TRP A 1 215 ? -12.113 5.415 21.536 1.00 92.31 215 TRP A O 1
ATOM 1600 N N . PHE A 1 216 ? -11.543 5.796 23.685 1.00 94.25 216 PHE A N 1
ATOM 1601 C CA . PHE A 1 216 ? -12.755 5.271 24.290 1.00 94.25 216 PHE A CA 1
ATOM 1602 C C . PHE A 1 216 ? -13.536 6.374 25.009 1.00 94.25 216 PHE A C 1
ATOM 1604 O O . PHE A 1 216 ? -12.972 7.141 25.790 1.00 94.25 216 PHE A O 1
ATOM 1611 N N . VAL A 1 217 ? -14.845 6.430 24.772 1.00 95.00 217 VAL A N 1
ATOM 1612 C CA . VAL A 1 217 ? -15.806 7.232 25.541 1.00 95.00 217 VAL A CA 1
ATOM 1613 C C . VAL A 1 217 ? -16.666 6.268 26.367 1.00 95.00 217 VAL A C 1
ATOM 1615 O O . VAL A 1 217 ? -17.316 5.412 25.759 1.00 95.00 217 VAL A O 1
ATOM 1618 N N . PRO A 1 218 ? -16.709 6.383 27.709 1.00 95.50 218 PRO A N 1
ATOM 1619 C CA . PRO A 1 218 ? -17.549 5.536 28.558 1.00 95.50 218 PRO A CA 1
ATOM 1620 C C . PRO A 1 218 ? -19.048 5.646 28.252 1.00 95.50 218 PRO A C 1
ATOM 1622 O O . PRO A 1 218 ? -19.541 6.683 27.798 1.00 95.50 218 PRO A O 1
ATOM 1625 N N . SER A 1 219 ? -19.793 4.572 28.521 1.00 96.56 219 SER A N 1
ATOM 1626 C CA . SER A 1 219 ? -21.239 4.542 28.287 1.00 96.56 219 SER A CA 1
ATOM 1627 C C . SER A 1 219 ? -22.024 5.276 29.373 1.00 96.56 219 SER A C 1
ATOM 1629 O O . SER A 1 219 ? -21.690 5.229 30.552 1.00 96.56 219 SER A O 1
ATOM 1631 N N . ARG A 1 220 ? -23.122 5.917 28.964 1.00 95.88 220 ARG A N 1
ATOM 1632 C CA . ARG A 1 220 ? -24.143 6.523 29.836 1.00 95.88 220 ARG A CA 1
ATOM 1633 C C . ARG A 1 220 ? -25.503 5.818 29.734 1.00 95.88 220 ARG A C 1
ATOM 1635 O O . ARG A 1 220 ? -26.395 6.111 30.519 1.00 95.88 220 ARG A O 1
ATOM 1642 N N . ASN A 1 221 ? -25.674 4.906 28.771 1.00 95.75 221 ASN A N 1
ATOM 1643 C CA . ASN A 1 221 ? -26.900 4.125 28.545 1.00 95.75 221 ASN A CA 1
ATOM 1644 C C . ASN A 1 221 ? -26.701 2.600 28.729 1.00 95.75 221 ASN A C 1
ATOM 1646 O O . ASN A 1 221 ? -27.626 1.809 28.509 1.00 95.75 221 ASN A O 1
ATOM 1650 N N . GLY A 1 222 ? -25.492 2.190 29.123 1.00 95.25 222 GLY A N 1
ATOM 1651 C CA . GLY A 1 222 ? -25.086 0.807 29.379 1.00 95.25 222 GLY A CA 1
ATOM 1652 C C . GLY A 1 222 ? -24.815 -0.038 28.129 1.00 95.25 222 GLY A C 1
ATOM 1653 O O . GLY A 1 222 ? -24.609 -1.236 28.261 1.00 95.25 222 GLY A O 1
ATOM 1654 N N . ALA A 1 223 ? -24.826 0.541 26.925 1.00 97.75 223 ALA A N 1
ATOM 1655 C CA . ALA A 1 223 ? -24.377 -0.120 25.699 1.00 97.75 223 ALA A CA 1
ATOM 1656 C C . ALA A 1 223 ? -23.128 0.563 25.127 1.00 97.75 223 ALA A C 1
ATOM 1658 O O . ALA A 1 223 ? -22.960 1.780 25.266 1.00 97.75 223 ALA A O 1
ATOM 1659 N N . THR A 1 224 ? -22.280 -0.211 24.451 1.00 98.12 224 THR A N 1
ATOM 1660 C CA . THR A 1 224 ? -21.012 0.250 23.866 1.00 98.12 224 THR A CA 1
ATOM 1661 C C . THR A 1 224 ? -20.944 -0.132 22.391 1.00 98.12 224 THR A C 1
ATOM 1663 O O . THR A 1 224 ? -21.343 -1.231 22.017 1.00 98.12 224 THR A O 1
ATOM 1666 N N . VAL A 1 225 ? -20.449 0.766 21.538 1.00 97.31 225 VAL A N 1
ATOM 1667 C CA . VAL A 1 225 ? -20.378 0.569 20.086 1.00 97.31 225 VAL A CA 1
ATOM 1668 C C . VAL A 1 225 ? -18.953 0.773 19.577 1.00 97.31 225 VAL A C 1
ATOM 1670 O 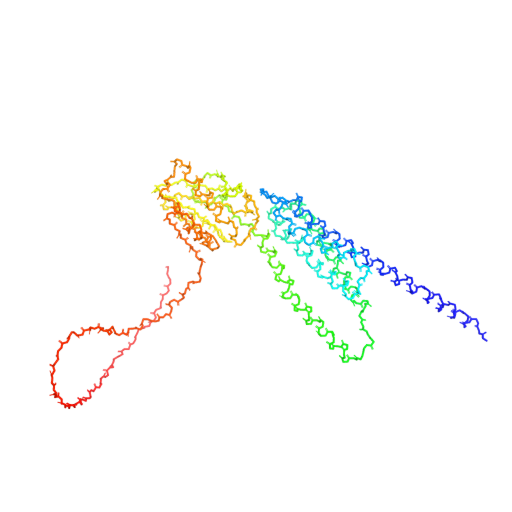O . VAL A 1 225 ? -18.373 1.846 19.743 1.00 97.31 225 VAL A O 1
ATOM 1673 N N . ILE A 1 226 ? -18.412 -0.237 18.896 1.00 95.81 226 ILE A N 1
ATOM 1674 C CA . ILE A 1 226 ? -17.184 -0.106 18.105 1.00 95.81 226 ILE A CA 1
ATOM 1675 C C . ILE A 1 226 ? -17.542 0.606 16.796 1.00 95.81 226 ILE A C 1
ATOM 1677 O O . ILE A 1 226 ? -18.324 0.083 16.003 1.00 95.81 226 ILE A O 1
ATOM 1681 N N . VAL A 1 227 ? -16.996 1.796 16.545 1.00 92.88 227 VAL A N 1
ATOM 1682 C CA . VAL A 1 227 ? -17.209 2.525 15.283 1.00 92.88 227 VAL A CA 1
ATOM 1683 C C . VAL A 1 227 ? -15.974 2.346 14.414 1.00 92.88 227 VAL A C 1
ATOM 1685 O O . VAL A 1 227 ? -14.972 3.033 14.605 1.00 92.88 227 VAL A O 1
ATOM 1688 N N . PHE A 1 228 ? -16.048 1.420 13.460 1.00 88.19 228 PHE A N 1
ATOM 1689 C CA . PHE A 1 228 ? -14.890 0.985 12.684 1.00 88.19 228 PHE A CA 1
ATOM 1690 C C . PHE A 1 228 ? -14.821 1.707 11.316 1.00 88.19 228 PHE A C 1
ATOM 1692 O O . PHE A 1 228 ? -15.810 1.696 10.564 1.00 88.19 228 PHE A O 1
ATOM 1699 N N . PRO A 1 229 ? -13.709 2.406 10.999 1.00 78.19 229 PRO A N 1
ATOM 1700 C CA . PRO A 1 229 ? -13.618 3.301 9.846 1.00 78.19 229 PRO A CA 1
ATOM 1701 C C . PRO A 1 229 ? -13.698 2.627 8.473 1.00 78.19 229 PRO A C 1
ATOM 1703 O O . PRO A 1 229 ? -13.395 1.458 8.265 1.00 78.19 229 PRO A O 1
ATOM 1706 N N . GLY A 1 230 ? -13.995 3.482 7.497 1.00 68.56 230 GLY A N 1
ATOM 1707 C CA . GLY A 1 230 ? -13.445 3.393 6.149 1.00 68.56 230 GLY A CA 1
ATOM 1708 C C . GLY A 1 230 ? -12.803 4.741 5.799 1.00 68.56 230 GLY A C 1
ATOM 1709 O O . GLY A 1 230 ? -12.839 5.665 6.614 1.00 68.56 230 GLY A O 1
ATOM 1710 N N . ARG A 1 231 ? -12.312 4.899 4.562 1.00 62.31 231 ARG A N 1
ATOM 1711 C CA . ARG A 1 231 ? -11.517 6.052 4.054 1.00 62.31 231 ARG A CA 1
ATOM 1712 C C . ARG A 1 231 ? -12.074 7.482 4.260 1.00 62.31 231 ARG A C 1
ATOM 1714 O O . ARG A 1 231 ? -11.456 8.439 3.815 1.00 62.31 231 ARG A O 1
ATOM 1721 N N . LYS A 1 232 ? -13.261 7.669 4.852 1.00 62.75 232 LYS A N 1
ATOM 1722 C CA . LYS A 1 232 ? -13.869 8.989 5.146 1.00 62.75 232 LYS A CA 1
ATOM 1723 C C . LYS A 1 232 ? -14.062 9.266 6.649 1.00 62.75 232 LYS A C 1
ATOM 1725 O O . LYS A 1 232 ? -14.812 10.177 7.000 1.00 62.75 232 LYS A O 1
ATOM 1730 N N . GLY A 1 233 ? -13.412 8.481 7.512 1.00 73.50 233 GLY A N 1
ATOM 1731 C CA . GLY A 1 233 ? -13.376 8.670 8.964 1.00 73.50 233 GLY A CA 1
ATOM 1732 C C . GLY A 1 233 ? -14.670 8.312 9.714 1.00 73.50 233 GLY A C 1
ATOM 1733 O O . GLY A 1 233 ? -15.741 8.108 9.137 1.00 73.50 233 GLY A O 1
ATOM 1734 N N . THR A 1 234 ? -14.567 8.246 11.043 1.00 78.06 234 THR A N 1
ATOM 1735 C CA . THR A 1 234 ? -15.629 7.794 11.971 1.00 78.06 234 THR A CA 1
ATOM 1736 C C . THR A 1 234 ? -16.403 8.930 12.646 1.00 78.06 234 THR A C 1
ATOM 1738 O O . THR A 1 234 ? -17.551 8.742 13.057 1.00 78.06 234 THR A O 1
ATOM 1741 N N . GLN A 1 235 ? -15.808 10.126 12.725 1.00 83.12 235 GLN A N 1
ATOM 1742 C CA . GLN A 1 235 ? -16.173 11.208 13.653 1.00 83.12 235 GLN A CA 1
ATOM 1743 C C . GLN A 1 235 ? -17.668 11.556 13.711 1.00 83.12 235 GLN A C 1
ATOM 1745 O O . GLN A 1 235 ? -18.244 11.695 14.788 1.00 83.12 235 GLN A O 1
ATOM 1750 N N . LYS A 1 236 ? -18.334 11.682 12.553 1.00 86.31 236 LYS A N 1
ATOM 1751 C CA . LYS A 1 236 ? -19.764 12.046 12.492 1.00 86.31 236 LYS A CA 1
ATOM 1752 C C . LYS A 1 236 ? -20.667 10.986 13.135 1.00 86.31 236 LYS A C 1
ATOM 1754 O O . LYS A 1 236 ? -21.671 11.342 13.748 1.00 86.31 236 LYS A O 1
ATOM 1759 N N . HIS A 1 237 ? -20.303 9.711 13.010 1.00 88.88 237 HIS A N 1
ATOM 1760 C CA . HIS A 1 237 ? -21.044 8.587 13.575 1.00 88.88 237 HIS A CA 1
ATOM 1761 C C . HIS A 1 237 ? -20.728 8.404 15.062 1.00 88.88 237 HIS A C 1
ATOM 1763 O O . HIS A 1 237 ? -21.652 8.274 15.860 1.00 88.88 237 HIS A O 1
ATOM 1769 N N . ALA A 1 238 ? -19.451 8.508 15.444 1.00 90.25 238 ALA A N 1
ATOM 1770 C CA . ALA A 1 238 ? -19.030 8.490 16.843 1.00 90.25 238 ALA A CA 1
ATOM 1771 C C . ALA A 1 238 ? -19.731 9.595 17.659 1.00 90.25 238 ALA A C 1
ATOM 1773 O O . ALA A 1 238 ? -20.433 9.292 18.620 1.00 90.25 238 ALA A O 1
ATOM 1774 N N . ARG A 1 239 ? -19.690 10.857 17.200 1.00 91.25 239 ARG A N 1
ATOM 1775 C CA . ARG A 1 239 ? -20.425 11.977 17.828 1.00 91.25 239 ARG A CA 1
ATOM 1776 C C . ARG A 1 239 ? -21.937 11.764 17.895 1.00 91.25 239 ARG A C 1
ATOM 1778 O O . ARG A 1 239 ? -22.598 12.279 18.794 1.00 91.25 239 ARG A O 1
ATOM 1785 N N . MET A 1 240 ? -22.527 11.070 16.923 1.00 93.31 240 MET A N 1
ATOM 1786 C CA . MET A 1 240 ? -23.951 10.733 16.964 1.00 93.31 240 MET A CA 1
ATOM 1787 C C . MET A 1 240 ? -24.233 9.753 18.110 1.00 93.31 240 MET A C 1
ATOM 1789 O O . MET A 1 240 ? -25.112 10.034 18.919 1.00 93.31 240 MET A O 1
ATOM 1793 N N . LEU A 1 241 ? -23.449 8.683 18.239 1.00 94.81 241 LEU A N 1
ATOM 1794 C CA . LEU A 1 241 ? -23.609 7.670 19.285 1.00 94.81 241 LEU A CA 1
ATOM 1795 C C . LEU A 1 241 ? -23.333 8.227 20.693 1.00 94.81 241 LEU A C 1
ATOM 1797 O O . LEU A 1 241 ? -24.169 8.071 21.583 1.00 94.81 241 LEU A O 1
ATOM 1801 N N . VAL A 1 242 ? -22.240 8.978 20.867 1.00 95.00 242 VAL A N 1
ATOM 1802 C CA . VAL A 1 242 ? -21.878 9.654 22.130 1.00 95.00 242 VAL A CA 1
ATOM 1803 C C . VAL A 1 242 ? -23.005 10.566 22.636 1.00 95.00 242 VAL A C 1
ATOM 1805 O O . VAL A 1 242 ? -23.341 10.553 23.826 1.00 95.00 242 VAL A O 1
ATOM 1808 N N . ARG A 1 243 ? -23.655 11.327 21.739 1.00 95.50 243 ARG A N 1
ATOM 1809 C CA . ARG A 1 243 ? -24.795 12.195 22.097 1.00 95.50 243 ARG A CA 1
ATOM 1810 C C . ARG A 1 243 ? -26.019 11.417 22.585 1.00 95.50 243 ARG A C 1
ATOM 1812 O O . ARG A 1 243 ? -26.702 11.911 23.473 1.00 95.50 243 ARG A O 1
ATOM 1819 N N . HIS A 1 244 ? -26.242 10.200 22.090 1.00 96.56 244 HIS A N 1
ATOM 1820 C CA . HIS A 1 244 ? -27.305 9.296 22.559 1.00 96.56 244 HIS A CA 1
ATOM 1821 C C . HIS A 1 244 ? -26.876 8.417 23.755 1.00 96.56 244 HIS A C 1
ATOM 1823 O O . HIS A 1 244 ? -27.562 7.460 24.112 1.00 96.56 244 HIS A O 1
ATOM 1829 N N . GLY A 1 245 ? -25.740 8.736 24.385 1.00 96.50 245 GLY A N 1
ATOM 1830 C CA . GLY A 1 245 ? -25.278 8.097 25.616 1.00 96.50 245 GLY A CA 1
ATOM 1831 C C . GLY A 1 245 ? -24.611 6.734 25.435 1.00 96.50 245 GLY A C 1
ATOM 1832 O O . GLY A 1 245 ? -24.326 6.090 26.438 1.00 96.50 245 GLY A O 1
ATOM 1833 N N . TYR A 1 246 ? -24.347 6.291 24.204 1.00 97.62 246 TYR A N 1
ATOM 1834 C CA . TYR A 1 246 ? -23.579 5.066 23.979 1.00 97.62 246 TYR A CA 1
ATOM 1835 C C . TYR A 1 246 ? -22.117 5.275 24.366 1.00 97.62 246 TYR A C 1
ATOM 1837 O O . TYR A 1 246 ? -21.547 6.334 24.093 1.00 97.62 246 TYR A O 1
ATOM 1845 N N . GLY A 1 247 ? -21.508 4.234 24.931 1.00 96.81 247 GLY A N 1
ATOM 1846 C CA . GLY A 1 247 ? -20.057 4.127 24.973 1.00 96.81 247 GLY A CA 1
ATOM 1847 C C . GLY A 1 247 ? -19.544 3.930 23.552 1.00 96.81 247 GLY A C 1
ATOM 1848 O O . GLY A 1 247 ? -20.214 3.294 22.734 1.00 96.81 247 GLY A O 1
ATOM 1849 N N . VAL A 1 248 ? -18.390 4.495 23.221 1.00 95.75 248 VAL A N 1
ATOM 1850 C CA . VAL A 1 248 ? -17.856 4.453 21.856 1.00 95.75 248 VAL A CA 1
ATOM 1851 C C . VAL A 1 248 ? -16.374 4.133 21.886 1.00 95.75 248 VAL A C 1
ATOM 1853 O O . VAL A 1 248 ? -15.606 4.851 22.519 1.00 95.75 248 VAL A O 1
ATOM 1856 N N . LEU A 1 249 ? -15.983 3.091 21.153 1.00 94.81 249 LEU A N 1
ATOM 1857 C CA . LEU A 1 249 ? -14.590 2.813 20.818 1.00 94.81 249 LEU A CA 1
ATOM 1858 C C . LEU A 1 249 ? -14.348 3.188 19.352 1.00 94.81 249 LEU A C 1
ATOM 1860 O O . LEU A 1 249 ? -15.026 2.682 18.455 1.00 94.81 249 LEU A O 1
ATOM 1864 N N . VAL A 1 250 ? -13.376 4.064 19.120 1.00 92.00 250 VAL A N 1
ATOM 1865 C CA . VAL A 1 250 ? -12.774 4.326 17.806 1.00 92.00 250 VAL A CA 1
ATOM 1866 C C . VAL A 1 250 ? -11.295 4.008 17.936 1.00 92.00 250 VAL A C 1
ATOM 1868 O O . VAL A 1 250 ? -10.688 4.406 18.922 1.00 92.00 250 VAL A O 1
ATOM 1871 N N . PHE A 1 251 ? -10.706 3.332 16.963 1.00 89.69 251 PHE A N 1
ATOM 1872 C CA . PHE A 1 251 ? -9.276 3.045 16.954 1.00 89.69 251 PHE A CA 1
ATOM 1873 C C . PHE A 1 251 ? -8.714 3.199 15.543 1.00 89.69 251 PHE A C 1
ATOM 1875 O O . PHE A 1 251 ? -9.476 3.157 14.567 1.00 89.69 251 PHE A O 1
ATOM 1882 N N . ASP A 1 252 ? -7.411 3.440 15.456 1.00 86.69 252 ASP A N 1
ATOM 1883 C CA . ASP A 1 252 ? -6.704 3.526 14.186 1.00 86.69 252 ASP A CA 1
ATOM 1884 C C . ASP A 1 252 ? -6.570 2.116 13.601 1.00 86.69 252 ASP A C 1
ATOM 1886 O O . ASP A 1 252 ? -6.311 1.155 14.331 1.00 86.69 252 ASP A O 1
ATOM 1890 N N . ARG A 1 253 ? -6.784 1.964 12.290 1.00 86.00 253 ARG A N 1
ATOM 1891 C CA . ARG A 1 253 ? -6.652 0.656 11.619 1.00 86.00 253 ARG A CA 1
ATOM 1892 C C . ARG A 1 253 ? -5.207 0.166 11.725 1.00 86.00 253 ARG A C 1
ATOM 1894 O O . ARG A 1 253 ? -4.312 0.995 11.847 1.00 86.00 253 ARG A O 1
ATOM 1901 N N . ARG A 1 254 ? -4.975 -1.148 11.624 1.00 89.00 254 ARG A N 1
ATOM 1902 C CA . ARG A 1 254 ? -3.607 -1.676 11.482 1.00 89.00 254 ARG A CA 1
ATOM 1903 C C . ARG A 1 254 ? -2.840 -0.926 10.378 1.00 89.00 254 ARG A C 1
ATOM 1905 O O . ARG A 1 254 ? -3.418 -0.657 9.319 1.00 89.00 254 ARG A O 1
ATOM 1912 N N . GLY A 1 255 ? -1.607 -0.527 10.686 1.00 83.06 255 GLY A N 1
ATOM 1913 C CA . GLY A 1 255 ? -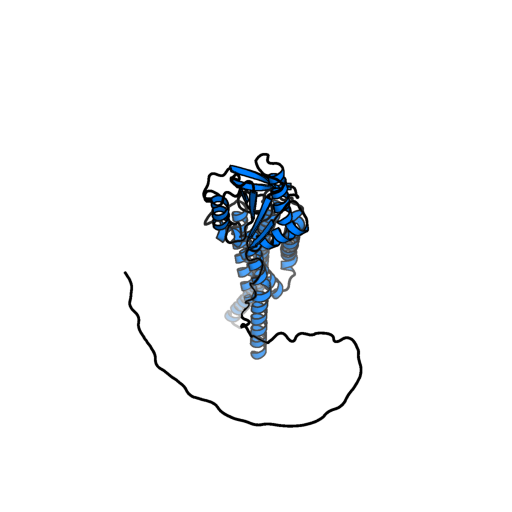0.742 0.313 9.845 1.00 83.06 255 GLY A CA 1
ATOM 1914 C C . GLY A 1 255 ? -1.219 1.745 9.591 1.00 83.06 255 GLY A C 1
ATOM 1915 O O . GLY A 1 255 ? -0.815 2.372 8.613 1.00 83.06 255 GLY A O 1
ATOM 1916 N N . GLU A 1 256 ? -2.119 2.283 10.414 1.00 81.12 256 GLU A N 1
ATOM 1917 C CA . GLU A 1 256 ? -2.594 3.663 10.296 1.00 81.12 256 GLU A CA 1
ATOM 1918 C C . GLU A 1 256 ? -2.559 4.383 11.646 1.00 81.12 256 GLU A C 1
ATOM 1920 O O . GLU A 1 256 ? -2.695 3.767 12.701 1.00 81.12 256 GLU A O 1
ATOM 1925 N N . GLY A 1 257 ? -2.399 5.711 11.610 1.00 79.81 257 GLY A N 1
ATOM 1926 C CA . GLY A 1 257 ? -2.342 6.542 12.812 1.00 79.81 257 GLY A CA 1
ATOM 1927 C C . GLY A 1 257 ? -1.206 6.114 13.739 1.00 79.81 257 GLY A C 1
ATOM 1928 O O . GLY A 1 257 ? -0.042 6.155 13.353 1.00 79.81 257 GLY A O 1
ATOM 1929 N N . GLU A 1 258 ? -1.551 5.710 14.958 1.00 83.19 258 GLU A N 1
ATOM 1930 C CA . GLU A 1 258 ? -0.597 5.199 15.941 1.00 83.19 258 GLU A CA 1
ATOM 1931 C C . GLU A 1 258 ? -0.652 3.665 16.150 1.00 83.19 258 GLU A C 1
ATOM 1933 O O . GLU A 1 258 ? -0.044 3.165 17.103 1.00 83.19 258 GLU A O 1
ATOM 1938 N N . SER A 1 259 ? -1.398 2.927 15.317 1.00 88.12 259 SER A N 1
ATOM 1939 C CA . SER A 1 259 ? -1.534 1.461 15.373 1.00 88.12 259 SER A CA 1
ATOM 1940 C C . SER A 1 259 ? -0.456 0.735 14.560 1.00 88.12 259 SER A C 1
ATOM 1942 O O . SER A 1 259 ? -0.124 1.137 13.448 1.00 88.12 259 SER A O 1
ATOM 1944 N N . GLU A 1 260 ? 0.021 -0.394 15.083 1.00 90.69 260 GLU A N 1
ATOM 1945 C CA . GLU A 1 260 ? 0.967 -1.301 14.416 1.00 90.69 260 GLU A CA 1
ATOM 1946 C C . GLU A 1 260 ? 0.359 -2.054 13.211 1.00 90.69 260 GLU A C 1
ATOM 1948 O O . GLU A 1 260 ? -0.863 -2.154 13.062 1.00 90.69 260 GLU A O 1
ATOM 1953 N N . GLY A 1 261 ? 1.22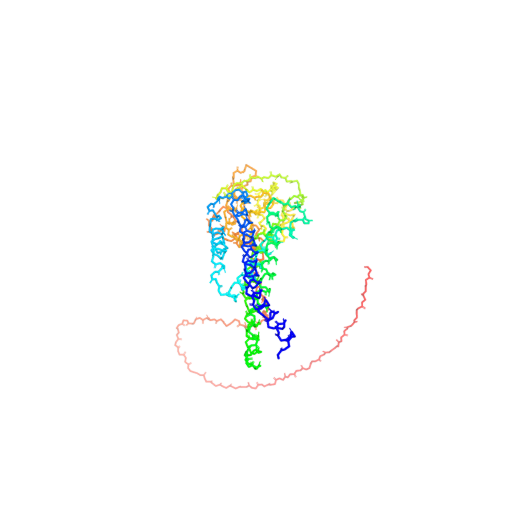0 -2.645 12.378 1.00 87.62 261 GLY A N 1
ATOM 1954 C CA . GLY A 1 261 ? 0.882 -3.514 11.246 1.00 87.62 261 GLY A CA 1
ATOM 1955 C C . GLY A 1 261 ? 0.979 -2.839 9.876 1.00 87.62 261 GLY A C 1
ATOM 1956 O O . GLY A 1 261 ? 1.396 -1.694 9.764 1.00 87.62 261 GLY A O 1
ATOM 1957 N N . ASP A 1 262 ? 0.568 -3.554 8.826 1.00 83.44 262 ASP A N 1
ATOM 1958 C CA . ASP A 1 262 ? 0.642 -3.053 7.447 1.00 83.44 262 ASP A CA 1
ATOM 1959 C C . ASP A 1 262 ? -0.548 -2.150 7.065 1.00 83.44 262 ASP A C 1
ATOM 1961 O O . ASP A 1 262 ? -1.706 -2.517 7.323 1.00 83.44 262 ASP A O 1
ATOM 1965 N N . PRO A 1 263 ? -0.310 -1.009 6.387 1.00 78.44 263 PRO A N 1
ATOM 1966 C CA . PRO A 1 263 ? -1.364 -0.096 5.963 1.00 78.44 263 PRO A CA 1
ATOM 1967 C C . PRO A 1 263 ? -2.307 -0.720 4.928 1.00 78.44 263 PRO A C 1
ATOM 1969 O O . PRO A 1 263 ? -1.921 -1.463 4.027 1.00 78.44 263 PRO A O 1
ATOM 1972 N N . ASN A 1 264 ? -3.589 -0.354 5.030 1.00 72.62 264 ASN A N 1
ATOM 1973 C CA . ASN A 1 264 ? -4.625 -0.539 4.010 1.00 72.62 264 ASN A CA 1
ATOM 1974 C C . ASN A 1 264 ? -4.575 -1.871 3.204 1.00 72.62 264 ASN A C 1
ATOM 1976 O O . ASN A 1 264 ? -4.769 -1.888 1.983 1.00 72.62 264 ASN A O 1
ATOM 1980 N N . ALA A 1 265 ? -4.484 -3.011 3.892 1.00 72.50 265 ALA A N 1
ATOM 1981 C CA . ALA A 1 265 ? -4.595 -4.360 3.316 1.00 72.50 265 ALA A CA 1
ATOM 1982 C C . ALA A 1 265 ? -6.015 -4.731 2.787 1.00 72.50 265 ALA A C 1
ATOM 1984 O O . ALA A 1 265 ? -6.440 -5.882 2.824 1.00 72.50 265 ALA A O 1
ATOM 1985 N N . LEU A 1 266 ? -6.795 -3.743 2.325 1.00 74.56 266 LEU A N 1
ATOM 1986 C CA . LEU A 1 266 ? -8.132 -3.859 1.715 1.00 74.56 266 LEU A CA 1
ATOM 1987 C C . LEU A 1 266 ? -9.173 -4.663 2.523 1.00 74.56 266 LEU A C 1
ATOM 1989 O O . LEU A 1 266 ? -10.123 -5.190 1.953 1.00 74.56 266 LEU A O 1
ATOM 1993 N N . GLY A 1 267 ? -9.035 -4.706 3.851 1.00 77.00 267 GLY A N 1
ATOM 1994 C CA . GLY A 1 267 ? -9.921 -5.457 4.750 1.00 77.00 267 GLY A CA 1
ATOM 1995 C C . GLY A 1 267 ? -9.275 -6.693 5.375 1.00 77.00 267 GLY A C 1
ATOM 1996 O O . GLY A 1 267 ? -9.787 -7.202 6.370 1.00 77.00 267 GLY A O 1
ATOM 1997 N N . TRP A 1 268 ? -8.144 -7.155 4.837 1.00 83.19 268 TRP A N 1
ATOM 1998 C CA . TRP A 1 268 ? -7.419 -8.308 5.360 1.00 83.19 268 TRP A CA 1
ATOM 1999 C C . TRP A 1 268 ? -6.936 -8.057 6.795 1.00 83.19 268 TRP A C 1
ATOM 2001 O O . TRP A 1 268 ? -6.344 -7.020 7.089 1.00 83.19 268 TRP A O 1
ATOM 2011 N N . GLY A 1 269 ? -7.217 -8.996 7.701 1.00 87.62 269 GLY A N 1
ATOM 2012 C CA . GLY A 1 269 ? -6.862 -8.899 9.121 1.00 87.62 269 GLY A CA 1
ATOM 2013 C C . GLY A 1 269 ? -7.755 -7.982 9.967 1.00 87.62 269 GLY A C 1
ATOM 2014 O O . GLY A 1 269 ? -7.659 -8.026 11.190 1.00 87.62 269 GLY A O 1
ATOM 2015 N N . PHE A 1 270 ? -8.673 -7.201 9.383 1.00 90.81 270 PHE A N 1
ATOM 2016 C CA . PHE A 1 270 ? -9.560 -6.327 10.171 1.00 90.81 270 PHE A CA 1
ATOM 2017 C C . PHE A 1 270 ? -10.539 -7.110 11.066 1.00 90.81 270 PHE A C 1
ATOM 2019 O O . PHE A 1 270 ? -11.040 -6.573 12.054 1.00 90.81 270 PHE A O 1
ATOM 2026 N N . ASP A 1 271 ? -10.800 -8.385 10.768 1.00 92.81 271 ASP A N 1
ATOM 2027 C CA . ASP A 1 271 ? -11.526 -9.288 11.666 1.00 92.81 271 ASP A CA 1
ATOM 2028 C C . ASP A 1 271 ? -10.765 -9.516 12.986 1.00 92.81 271 ASP A C 1
ATOM 2030 O O . ASP A 1 271 ? -11.372 -9.601 14.053 1.00 92.81 271 ASP A O 1
ATOM 2034 N N . ARG A 1 272 ? -9.429 -9.558 12.928 1.00 94.56 272 ARG A N 1
ATOM 2035 C CA . ARG A 1 272 ? -8.528 -9.759 14.071 1.00 94.56 272 ARG A CA 1
ATOM 2036 C C . ARG A 1 272 ? -8.425 -8.505 14.928 1.00 94.56 272 ARG A C 1
ATOM 2038 O O . ARG A 1 272 ? -8.438 -8.602 16.156 1.00 94.56 272 ARG A O 1
ATOM 2045 N N . ASP A 1 273 ? -8.416 -7.338 14.283 1.00 94.62 273 ASP A N 1
ATOM 2046 C CA . ASP A 1 273 ? -8.523 -6.034 14.946 1.00 94.62 273 ASP A CA 1
ATOM 2047 C C . ASP A 1 273 ? -9.829 -5.940 15.746 1.00 94.62 273 ASP A C 1
ATOM 2049 O O . ASP A 1 273 ? -9.834 -5.602 16.931 1.00 94.62 273 ASP A O 1
ATOM 2053 N N . LEU A 1 274 ? -10.953 -6.297 15.112 1.00 95.44 274 LEU A N 1
ATOM 2054 C CA . LEU A 1 274 ? -12.273 -6.273 15.738 1.00 95.44 274 LEU A CA 1
ATOM 2055 C C . LEU A 1 274 ? -12.408 -7.316 16.859 1.00 95.44 274 LEU A C 1
ATOM 2057 O O . LEU A 1 274 ? -13.008 -7.009 17.888 1.00 95.44 274 LEU A O 1
ATOM 2061 N N . LYS A 1 275 ? -11.821 -8.513 16.718 1.00 96.81 275 LYS A N 1
ATOM 2062 C CA . LYS A 1 275 ? -11.739 -9.512 17.802 1.00 96.81 275 LYS A CA 1
ATOM 2063 C C . LYS A 1 275 ? -10.929 -8.996 18.995 1.00 96.81 275 LYS A C 1
ATOM 2065 O O . LYS A 1 275 ? -11.389 -9.138 20.126 1.00 96.81 275 LYS A O 1
ATOM 2070 N N . GLY A 1 276 ? -9.785 -8.352 18.753 1.00 97.31 276 GLY A N 1
ATOM 2071 C CA . GLY A 1 276 ? -8.988 -7.693 19.795 1.00 97.31 276 GLY A CA 1
ATOM 2072 C C . GLY A 1 276 ? -9.765 -6.585 20.508 1.00 97.31 276 GLY A C 1
ATOM 2073 O O . GLY A 1 276 ? -9.850 -6.564 21.735 1.00 97.31 276 GLY A O 1
ATOM 2074 N N . ALA A 1 277 ? -10.451 -5.728 19.746 1.00 97.06 277 ALA A N 1
ATOM 2075 C CA . ALA A 1 277 ? -11.304 -4.668 20.282 1.00 97.06 277 ALA A CA 1
ATOM 2076 C C . ALA A 1 277 ? -12.477 -5.214 21.124 1.00 97.06 277 ALA A C 1
ATOM 2078 O O . ALA A 1 277 ? -12.811 -4.649 22.167 1.00 97.06 277 ALA A O 1
ATOM 2079 N N . LEU A 1 278 ? -13.090 -6.329 20.708 1.00 97.81 278 LEU A N 1
ATOM 2080 C CA . LEU A 1 278 ? -14.122 -7.029 21.483 1.00 97.81 278 LEU A CA 1
ATOM 2081 C C . LEU A 1 278 ? -13.553 -7.622 22.780 1.00 97.81 278 LEU A C 1
ATOM 2083 O O . LEU A 1 278 ? -14.168 -7.456 23.833 1.00 97.81 278 LEU A O 1
ATOM 2087 N N . ALA A 1 279 ? -12.387 -8.271 22.731 1.00 97.56 279 ALA A N 1
ATOM 2088 C CA . ALA A 1 279 ? -11.717 -8.813 23.913 1.00 97.56 279 ALA A CA 1
ATOM 2089 C C . ALA A 1 279 ? -11.352 -7.704 24.916 1.00 97.56 279 ALA A C 1
ATOM 2091 O O . ALA A 1 279 ? -11.681 -7.815 26.098 1.00 97.56 279 ALA A O 1
ATOM 2092 N N . PHE A 1 280 ? -10.780 -6.597 24.432 1.00 97.81 280 PHE A N 1
ATOM 2093 C CA . PHE A 1 280 ? -10.496 -5.401 25.224 1.00 97.81 280 PHE A CA 1
ATOM 2094 C C . PHE A 1 280 ? -11.750 -4.864 25.919 1.00 97.81 280 PHE A C 1
ATOM 2096 O O . PHE A 1 280 ? -11.756 -4.704 27.137 1.00 97.81 280 PHE A O 1
ATOM 2103 N N . LEU A 1 281 ? -12.834 -4.633 25.170 1.00 97.88 281 LEU A N 1
ATOM 2104 C CA . LEU A 1 281 ? -14.081 -4.112 25.735 1.00 97.88 281 LEU A CA 1
ATOM 2105 C C . LEU A 1 281 ? -14.731 -5.069 26.742 1.00 97.88 281 LEU A C 1
ATOM 2107 O O . LEU A 1 281 ? -15.324 -4.600 27.706 1.00 97.88 281 LEU A O 1
ATOM 2111 N N . ARG A 1 282 ? -14.608 -6.390 26.565 1.00 97.00 282 ARG A N 1
ATOM 2112 C CA . ARG A 1 282 ? -15.112 -7.387 27.529 1.00 97.00 282 ARG A CA 1
ATOM 2113 C C . ARG A 1 282 ? -14.289 -7.468 28.813 1.00 97.00 282 ARG A C 1
ATOM 2115 O O . ARG A 1 282 ? -14.838 -7.834 29.845 1.00 97.00 282 ARG A O 1
ATOM 2122 N N . GLY A 1 283 ? -12.994 -7.155 28.753 1.00 95.75 283 GLY A N 1
ATOM 2123 C CA . GLY A 1 283 ? -12.113 -7.109 29.924 1.00 95.75 283 GLY A CA 1
ATOM 2124 C C . GLY A 1 283 ? -12.286 -5.857 30.791 1.00 95.75 283 GLY A C 1
ATOM 2125 O O . GLY A 1 283 ? -11.674 -5.760 31.853 1.00 95.75 283 GLY A O 1
ATOM 2126 N N . ARG A 1 284 ? -13.096 -4.884 30.354 1.00 96.06 284 ARG A N 1
ATOM 2127 C CA . ARG A 1 284 ? -13.307 -3.616 31.058 1.00 96.06 284 ARG A CA 1
ATOM 2128 C C . ARG A 1 284 ? -14.448 -3.700 32.084 1.00 96.06 284 ARG A C 1
ATOM 2130 O O . ARG A 1 284 ? -15.546 -4.113 31.722 1.00 96.06 284 ARG A O 1
ATOM 2137 N N . PRO A 1 285 ? -14.254 -3.222 33.330 1.00 94.62 285 PRO A N 1
ATOM 2138 C CA . PRO A 1 285 ? -15.302 -3.230 34.354 1.00 94.62 285 PRO A CA 1
ATOM 2139 C C . PRO A 1 285 ? -16.410 -2.188 34.110 1.00 94.62 285 PRO A C 1
ATOM 2141 O O . PRO A 1 285 ? -17.489 -2.302 34.681 1.00 94.62 285 PRO A O 1
ATOM 2144 N N . ASP A 1 286 ? -16.165 -1.175 33.270 1.00 93.81 286 ASP A N 1
ATOM 2145 C CA . ASP A 1 286 ? -17.114 -0.111 32.909 1.00 93.81 286 ASP A CA 1
ATOM 2146 C C . ASP A 1 286 ? -17.907 -0.400 31.614 1.00 93.81 286 ASP A C 1
ATOM 2148 O O . ASP A 1 286 ? -18.537 0.497 31.048 1.00 93.81 286 ASP A O 1
ATOM 2152 N N . VAL A 1 287 ? -17.889 -1.649 31.127 1.00 97.44 287 VAL A N 1
ATOM 2153 C CA . VAL A 1 287 ? -18.572 -2.088 29.900 1.00 97.44 287 VAL A CA 1
ATOM 2154 C C . VAL A 1 287 ? -19.404 -3.346 30.166 1.00 97.44 287 VAL A C 1
ATOM 2156 O O . VAL A 1 287 ? -18.897 -4.366 30.619 1.00 97.44 287 VAL A O 1
ATOM 2159 N N . ASP A 1 288 ? -20.689 -3.313 29.803 1.00 97.12 288 ASP A N 1
ATOM 2160 C CA . ASP A 1 288 ? -21.528 -4.515 29.778 1.00 97.12 288 ASP A CA 1
ATOM 2161 C C . ASP A 1 288 ? -21.183 -5.376 28.548 1.00 97.12 288 ASP A C 1
ATOM 2163 O O . ASP A 1 288 ? -21.535 -5.049 27.409 1.00 97.12 288 ASP A O 1
ATOM 2167 N N . ALA A 1 289 ? -20.516 -6.510 28.785 1.00 95.75 289 ALA A N 1
ATOM 2168 C CA . ALA A 1 289 ? -20.137 -7.489 27.765 1.00 95.75 289 ALA A CA 1
ATOM 2169 C C . ALA A 1 289 ? -21.329 -8.072 26.971 1.00 95.75 289 ALA A C 1
ATOM 2171 O O . ALA A 1 289 ? -21.141 -8.601 25.871 1.00 95.75 289 ALA A O 1
ATOM 2172 N N . ASN A 1 290 ? -22.560 -7.962 27.483 1.00 96.75 290 ASN A N 1
ATOM 2173 C CA . ASN A 1 290 ? -23.784 -8.370 26.793 1.00 96.75 290 ASN A CA 1
ATOM 2174 C C . ASN A 1 290 ? -24.441 -7.245 25.980 1.00 96.75 290 ASN A C 1
ATOM 2176 O O . ASN A 1 290 ? -25.488 -7.471 25.371 1.00 96.75 290 ASN A O 1
ATOM 2180 N N . ARG A 1 291 ? -23.839 -6.050 25.925 1.00 97.81 291 ARG A N 1
ATOM 2181 C CA . ARG A 1 291 ? -24.366 -4.878 25.203 1.00 97.81 291 ARG A CA 1
ATOM 2182 C C . ARG A 1 291 ? -23.311 -4.187 24.329 1.00 97.81 291 ARG A C 1
ATOM 2184 O O . ARG A 1 291 ? -23.384 -2.978 24.095 1.00 97.81 291 ARG A O 1
ATOM 2191 N N . ILE A 1 292 ? -22.359 -4.965 23.808 1.00 98.31 292 ILE A N 1
ATOM 2192 C CA . ILE A 1 292 ? -21.375 -4.513 22.816 1.00 98.31 292 ILE A CA 1
ATOM 2193 C C . ILE A 1 292 ? -21.935 -4.705 21.399 1.00 98.31 292 ILE A C 1
ATOM 2195 O O . ILE A 1 292 ? -22.290 -5.813 20.999 1.00 98.31 292 ILE A O 1
ATOM 2199 N N . GLY A 1 293 ? -22.003 -3.620 20.632 1.00 97.25 293 GLY A N 1
ATOM 2200 C CA . GLY A 1 293 ? -22.370 -3.603 19.216 1.00 97.25 293 GLY A CA 1
ATOM 2201 C C . GLY A 1 293 ? -21.286 -2.969 18.344 1.00 97.25 293 GLY A C 1
ATOM 2202 O O . GLY A 1 293 ? -20.245 -2.524 18.831 1.00 97.25 293 GLY A O 1
ATOM 2203 N N . GLY A 1 294 ? -21.540 -2.889 17.041 1.00 96.19 294 GLY A N 1
ATOM 2204 C CA . GLY A 1 294 ? -20.605 -2.312 16.081 1.00 96.19 294 GLY A CA 1
ATOM 2205 C C . GLY A 1 294 ? -21.284 -1.547 14.952 1.00 96.19 294 GLY A C 1
ATOM 2206 O O . GLY A 1 294 ? -22.386 -1.882 14.515 1.00 96.19 294 GLY A O 1
ATOM 2207 N N . LEU A 1 295 ? -20.592 -0.522 14.463 1.00 94.75 295 LEU A N 1
ATOM 2208 C CA . LEU A 1 295 ? -20.977 0.322 13.340 1.00 94.75 295 LEU A CA 1
ATOM 2209 C C . LEU A 1 295 ? -19.796 0.424 12.372 1.00 94.75 295 LEU A C 1
ATOM 2211 O O . LEU A 1 295 ? -18.855 1.182 12.601 1.00 94.75 295 LEU A O 1
ATOM 2215 N N . GLY A 1 296 ? -19.851 -0.348 11.291 1.00 91.00 296 GLY A N 1
ATOM 2216 C CA . GLY A 1 296 ? -18.787 -0.425 10.295 1.00 91.00 296 GLY A CA 1
ATOM 2217 C C . GLY A 1 296 ? -19.070 0.467 9.091 1.00 91.00 296 GLY A C 1
ATOM 2218 O O . GLY A 1 296 ? -20.204 0.514 8.609 1.00 91.00 296 GLY A O 1
ATOM 2219 N N . LEU A 1 297 ? -18.058 1.182 8.592 1.00 86.06 297 LEU A N 1
ATOM 2220 C CA . LEU A 1 297 ? -18.193 2.115 7.468 1.00 86.06 297 LEU A CA 1
ATOM 2221 C C . LEU A 1 297 ? -17.436 1.612 6.229 1.00 86.06 297 LEU A C 1
ATOM 2223 O O . LEU A 1 297 ? -16.216 1.488 6.256 1.00 86.06 297 LEU A O 1
ATOM 2227 N N . SER A 1 298 ? -18.129 1.410 5.101 1.00 85.62 298 SER A N 1
ATOM 2228 C CA . SER A 1 298 ? -17.512 0.881 3.864 1.00 85.62 298 SER A CA 1
ATOM 2229 C C . SER A 1 298 ? -16.838 -0.482 4.121 1.00 85.62 298 SER A C 1
ATOM 2231 O O . SER A 1 298 ? -17.529 -1.387 4.580 1.00 85.62 298 SER A O 1
ATOM 2233 N N . VAL A 1 299 ? -15.518 -0.614 3.910 1.00 83.94 299 VAL A N 1
ATOM 2234 C CA . VAL A 1 299 ? -14.732 -1.824 4.241 1.00 83.94 299 VAL A CA 1
ATOM 2235 C C . VAL A 1 299 ? -14.864 -2.217 5.717 1.00 83.94 299 VAL A C 1
ATOM 2237 O O . VAL A 1 299 ? -14.940 -3.395 6.046 1.00 83.94 299 VAL A O 1
ATOM 2240 N N . GLY A 1 300 ? -15.022 -1.243 6.622 1.00 86.31 300 GLY A N 1
ATOM 2241 C CA . GLY A 1 300 ? -15.284 -1.532 8.028 1.00 86.31 300 GLY A CA 1
ATOM 2242 C C . GLY A 1 300 ? -16.639 -2.210 8.267 1.00 86.31 300 GLY A C 1
ATOM 2243 O O . GLY A 1 300 ? -16.814 -2.887 9.272 1.00 86.31 300 GLY A O 1
ATOM 2244 N N . GLY A 1 301 ? -17.605 -2.059 7.352 1.00 89.81 301 GLY A N 1
ATOM 2245 C CA . GLY A 1 301 ? -18.877 -2.788 7.377 1.00 89.81 301 GLY A CA 1
ATOM 2246 C C . GLY A 1 301 ? -18.750 -4.232 6.888 1.00 89.81 301 GLY A C 1
ATOM 2247 O O . GLY A 1 301 ? -19.452 -5.101 7.396 1.00 89.81 301 GLY A O 1
ATOM 2248 N N . GLU A 1 302 ? -17.839 -4.494 5.950 1.00 89.56 302 GLU A N 1
ATOM 2249 C CA . GLU A 1 302 ? -17.500 -5.843 5.477 1.00 89.56 302 GLU A CA 1
ATOM 2250 C C . GLU A 1 302 ? -16.760 -6.621 6.577 1.00 89.56 302 GLU A C 1
ATOM 2252 O O . GLU A 1 302 ? -17.214 -7.694 6.974 1.00 89.56 302 GLU A O 1
ATOM 2257 N N . ALA A 1 303 ? -15.724 -6.022 7.177 1.00 90.62 303 ALA A N 1
ATOM 2258 C CA . ALA A 1 303 ? -14.998 -6.591 8.318 1.00 90.62 303 ALA A CA 1
ATOM 2259 C C . ALA A 1 303 ? -15.914 -6.879 9.524 1.00 90.62 303 ALA A C 1
ATOM 2261 O O . ALA A 1 303 ? -15.795 -7.918 10.179 1.00 90.62 303 ALA A O 1
ATOM 2262 N N . LEU A 1 304 ? -16.875 -5.989 9.803 1.00 92.50 304 LEU A N 1
ATOM 2263 C CA . LEU A 1 304 ? -17.841 -6.187 10.884 1.00 92.50 304 LEU A CA 1
ATOM 2264 C C . LEU A 1 304 ? -18.803 -7.352 10.607 1.00 92.50 304 LEU A C 1
ATOM 2266 O O . LEU A 1 304 ? -19.131 -8.092 11.531 1.00 92.50 304 LEU A O 1
ATOM 2270 N N . LEU A 1 305 ? -19.239 -7.535 9.355 1.00 93.06 305 LEU A N 1
ATOM 2271 C CA . LEU A 1 305 ? -20.067 -8.677 8.957 1.00 93.06 305 LEU A CA 1
ATOM 2272 C C . LEU A 1 305 ? -19.297 -9.999 9.045 1.00 93.06 305 LEU A C 1
ATOM 2274 O O . LEU A 1 305 ? -19.855 -10.980 9.529 1.00 93.06 305 LEU A O 1
ATOM 2278 N N . GLN A 1 306 ? -18.026 -10.014 8.636 1.00 92.44 306 GLN A N 1
ATOM 2279 C CA . GLN A 1 306 ? -17.156 -11.178 8.803 1.00 92.44 306 GLN A CA 1
ATOM 2280 C C . GLN A 1 306 ? -16.982 -11.521 10.292 1.00 92.44 306 GLN A C 1
ATOM 2282 O O . GLN A 1 306 ? -17.276 -12.638 10.708 1.00 92.44 306 GLN A O 1
ATOM 2287 N N . THR A 1 307 ? -16.617 -10.541 11.123 1.00 94.38 307 THR A N 1
ATOM 2288 C CA . THR A 1 307 ? -16.454 -10.746 12.574 1.00 94.38 307 THR A CA 1
ATOM 2289 C C . THR A 1 307 ? -17.747 -11.249 13.227 1.00 94.38 307 THR A C 1
ATOM 2291 O O . THR A 1 307 ? -17.709 -12.158 14.052 1.00 94.38 307 THR A O 1
ATOM 2294 N N . ALA A 1 308 ? -18.908 -10.714 12.830 1.00 94.12 308 ALA A N 1
ATOM 2295 C CA . ALA A 1 308 ? -20.216 -11.152 13.325 1.00 94.12 308 ALA A CA 1
ATOM 2296 C C . ALA A 1 308 ? -20.570 -12.606 12.956 1.00 94.12 308 ALA A C 1
ATOM 2298 O O . ALA A 1 308 ? -21.364 -13.233 13.657 1.00 94.12 308 ALA A O 1
ATOM 2299 N N . ALA A 1 309 ? -20.007 -13.149 11.872 1.00 94.44 309 ALA A N 1
ATOM 2300 C CA . ALA A 1 309 ? -20.177 -14.555 11.504 1.00 94.44 309 ALA A CA 1
ATOM 2301 C C . ALA A 1 309 ? -19.295 -15.497 12.348 1.00 94.44 309 ALA A C 1
ATOM 2303 O O . ALA A 1 309 ? -19.611 -16.678 12.484 1.00 94.44 309 ALA A O 1
ATOM 2304 N N . GLU A 1 310 ? -18.211 -14.975 12.927 1.00 94.50 310 GLU A N 1
ATOM 2305 C CA . GLU A 1 310 ? -17.168 -15.747 13.609 1.00 94.50 310 GLU A CA 1
ATOM 2306 C C . GLU A 1 310 ? -17.240 -15.659 15.148 1.00 94.50 310 GLU A C 1
ATOM 2308 O O . GLU A 1 310 ? -16.683 -16.514 15.836 1.00 94.50 310 GLU A O 1
ATOM 2313 N N . THR A 1 311 ? -17.945 -14.673 15.724 1.00 94.25 311 THR A N 1
ATOM 2314 C CA . THR A 1 311 ? -18.159 -14.569 17.181 1.00 94.25 311 THR A CA 1
ATOM 2315 C C . THR A 1 311 ? -19.558 -14.079 17.570 1.00 94.25 311 THR A C 1
ATOM 2317 O O . THR A 1 311 ? -20.175 -13.262 16.893 1.00 94.25 311 THR A O 1
ATOM 2320 N N . ARG A 1 312 ? -20.045 -14.548 18.729 1.00 93.50 312 ARG A N 1
ATOM 2321 C CA . ARG A 1 312 ? -21.294 -14.098 19.378 1.00 93.50 312 ARG A CA 1
ATOM 2322 C C . ARG A 1 312 ? -21.084 -12.956 20.378 1.00 93.50 312 ARG A C 1
ATOM 2324 O O . ARG A 1 312 ? -22.018 -12.582 21.094 1.00 93.50 312 ARG A O 1
ATOM 2331 N N . ASP A 1 313 ? -19.869 -12.430 20.477 1.00 94.25 313 ASP A N 1
ATOM 2332 C CA . ASP A 1 313 ? -19.533 -11.349 21.407 1.00 94.25 313 ASP A CA 1
ATOM 2333 C C . ASP A 1 313 ? -19.991 -9.982 20.896 1.00 94.25 313 ASP A C 1
ATOM 2335 O O . ASP A 1 313 ? -20.355 -9.114 21.688 1.00 94.25 313 ASP A O 1
ATOM 2339 N N . LEU A 1 314 ? -20.081 -9.837 19.574 1.00 95.38 314 LEU A N 1
ATOM 2340 C CA . LEU A 1 314 ? -20.708 -8.710 18.903 1.00 95.38 314 LEU A CA 1
ATOM 2341 C C . LEU A 1 314 ? -22.230 -8.929 18.834 1.00 95.38 314 LEU A C 1
ATOM 2343 O O . LEU A 1 314 ? -22.718 -9.741 18.053 1.00 95.38 314 LEU A O 1
ATOM 2347 N N . LYS A 1 315 ? -22.996 -8.213 19.663 1.00 96.25 315 LYS A N 1
ATOM 2348 C CA . LYS A 1 315 ? -24.450 -8.425 19.825 1.00 96.25 315 LYS A CA 1
ATOM 2349 C C . LYS A 1 315 ? -25.296 -7.756 18.745 1.00 96.25 315 LYS A C 1
ATOM 2351 O O . LYS A 1 315 ? -26.440 -8.143 18.526 1.00 96.25 315 LYS A O 1
ATOM 2356 N N . SER A 1 316 ? -24.746 -6.749 18.076 1.00 94.56 316 SER A N 1
ATOM 2357 C CA . SER A 1 316 ? -25.358 -6.105 16.918 1.00 94.56 316 SER A CA 1
ATOM 2358 C C . SER A 1 316 ? -24.282 -5.604 15.960 1.00 94.56 316 SER A C 1
ATOM 2360 O O . SER A 1 316 ? -23.256 -5.071 16.381 1.00 94.56 316 SER A O 1
ATOM 2362 N N . ALA A 1 317 ? -24.524 -5.766 14.662 1.00 93.19 317 ALA A N 1
ATOM 2363 C CA . ALA A 1 317 ? -23.638 -5.300 13.605 1.00 93.19 317 ALA A CA 1
ATOM 2364 C C . ALA A 1 317 ? -24.424 -4.405 12.644 1.00 93.19 317 ALA A C 1
ATOM 2366 O O . ALA A 1 317 ? -25.367 -4.861 11.997 1.00 93.19 317 ALA A O 1
ATOM 2367 N N . TRP A 1 318 ? -24.044 -3.130 12.544 1.00 91.81 318 TRP A N 1
ATOM 2368 C CA . TRP A 1 318 ? -24.609 -2.193 11.576 1.00 91.81 318 TRP A CA 1
ATOM 2369 C C . TRP A 1 318 ? -23.582 -1.882 10.476 1.00 91.81 318 TRP A C 1
ATOM 2371 O O . TRP A 1 318 ? -22.691 -1.051 10.676 1.00 91.81 318 TRP A O 1
ATOM 2381 N N . PRO A 1 319 ? -23.683 -2.515 9.296 1.00 88.56 319 PRO A N 1
ATOM 2382 C CA . PRO A 1 319 ? -22.770 -2.263 8.192 1.00 88.56 319 PRO A CA 1
ATOM 2383 C C . PRO A 1 319 ? -23.294 -1.098 7.332 1.00 88.56 319 PRO A C 1
ATOM 2385 O O . PRO A 1 319 ? -24.167 -1.237 6.473 1.00 88.56 319 PRO A O 1
ATOM 2388 N N . ALA A 1 320 ? -22.780 0.107 7.570 1.00 78.06 320 ALA A N 1
ATOM 2389 C CA . ALA A 1 320 ? -23.184 1.295 6.829 1.00 78.06 320 ALA A CA 1
ATOM 2390 C C . ALA A 1 320 ? -22.389 1.434 5.518 1.00 78.06 320 ALA A C 1
ATOM 2392 O O . ALA A 1 320 ? -21.169 1.611 5.506 1.00 78.06 320 ALA A O 1
ATOM 2393 N N . LYS A 1 321 ? -23.125 1.454 4.398 1.00 64.12 321 LYS A N 1
ATOM 2394 C CA . LYS A 1 321 ? -22.614 1.592 3.018 1.00 64.12 321 LYS A CA 1
ATOM 2395 C C . LYS A 1 321 ? -21.787 0.406 2.485 1.00 64.12 321 LYS A C 1
ATOM 2397 O O . LYS A 1 321 ? -21.167 0.564 1.440 1.00 64.12 321 LYS A O 1
ATOM 2402 N N . SER A 1 322 ? -21.848 -0.776 3.100 1.00 52.50 322 SER A N 1
ATOM 2403 C CA . SER A 1 322 ? -21.230 -2.025 2.598 1.00 52.50 322 SER A CA 1
ATOM 2404 C C . SER A 1 322 ? -21.958 -2.657 1.392 1.00 52.50 322 SER A C 1
ATOM 2406 O O . SER A 1 322 ? -21.852 -3.850 1.128 1.00 52.50 322 SER A O 1
ATOM 2408 N N . GLY A 1 323 ? -22.778 -1.887 0.676 1.00 45.06 323 GLY A N 1
ATOM 2409 C CA . GLY A 1 323 ? -23.562 -2.390 -0.441 1.00 45.06 323 GLY A CA 1
ATOM 2410 C C . GLY A 1 323 ? -24.204 -1.265 -1.238 1.00 45.06 323 GLY A C 1
ATOM 2411 O O . GLY A 1 323 ? -24.648 -0.253 -0.684 1.00 45.06 323 GLY A O 1
ATOM 2412 N N . ARG A 1 324 ? -24.291 -1.446 -2.561 1.00 39.06 324 ARG A N 1
ATOM 2413 C CA . ARG A 1 324 ? -25.130 -0.581 -3.396 1.00 39.06 324 ARG A CA 1
ATOM 2414 C C . ARG A 1 324 ? -26.576 -0.793 -2.963 1.00 39.06 324 ARG A C 1
ATOM 2416 O O . ARG A 1 324 ? -27.111 -1.889 -3.112 1.00 39.06 324 ARG A O 1
ATOM 2423 N N . ARG A 1 325 ? -27.218 0.263 -2.461 1.00 39.19 325 ARG A N 1
ATOM 2424 C CA . ARG A 1 325 ? -28.667 0.289 -2.240 1.00 39.19 325 ARG A CA 1
ATOM 2425 C C . ARG A 1 325 ? -29.325 -0.085 -3.571 1.00 39.19 325 ARG A C 1
ATOM 2427 O O . ARG A 1 325 ? -29.245 0.708 -4.508 1.00 39.19 325 ARG A O 1
ATOM 2434 N N . ARG A 1 326 ? -29.939 -1.275 -3.684 1.00 38.03 326 ARG A N 1
ATOM 2435 C CA . ARG A 1 326 ? -30.821 -1.561 -4.827 1.00 38.03 326 ARG A CA 1
ATOM 2436 C C . ARG A 1 326 ? -31.861 -0.451 -4.829 1.00 38.03 326 ARG A C 1
ATOM 2438 O O . ARG A 1 326 ? -32.575 -0.276 -3.842 1.00 38.03 326 ARG A O 1
ATOM 2445 N N . SER A 1 327 ? -31.909 0.326 -5.903 1.00 37.00 327 SER A N 1
ATOM 2446 C CA . SER A 1 327 ? -32.993 1.269 -6.113 1.00 37.00 327 SER A CA 1
ATOM 2447 C C . SER A 1 327 ? -34.259 0.446 -6.295 1.00 37.00 327 SER A C 1
ATOM 2449 O O . SER A 1 327 ? -34.500 -0.104 -7.368 1.00 37.00 327 SER A O 1
ATOM 2451 N N . SER A 1 328 ? -35.072 0.354 -5.244 1.00 43.03 328 SER A N 1
ATOM 2452 C CA . SER A 1 328 ? -36.454 -0.113 -5.329 1.00 43.03 328 SER A CA 1
ATOM 2453 C C . SER A 1 328 ? -37.307 0.961 -6.012 1.00 43.03 328 SER A C 1
ATOM 2455 O O . SER A 1 328 ? -38.251 1.497 -5.442 1.00 43.03 328 SER A O 1
ATOM 2457 N N . SER A 1 329 ? -36.930 1.301 -7.244 1.00 42.44 329 SER A N 1
ATOM 2458 C CA . SER A 1 329 ? -37.748 2.006 -8.221 1.00 42.44 329 SER A CA 1
ATOM 2459 C C . SER A 1 329 ? -38.528 0.968 -9.028 1.00 42.44 329 SER A C 1
ATOM 2461 O O . SER A 1 329 ? -38.414 0.888 -10.248 1.00 42.44 329 SER A O 1
ATOM 2463 N N . SER A 1 330 ? -39.290 0.141 -8.318 1.00 36.66 330 SER A N 1
ATOM 2464 C CA . SER A 1 330 ? -40.447 -0.552 -8.867 1.00 36.66 330 SER A CA 1
ATOM 2465 C C . SER A 1 330 ? -41.667 0.175 -8.322 1.00 36.66 330 SER A C 1
ATOM 2467 O O . SER A 1 330 ? -41.902 0.195 -7.113 1.00 36.66 330 SER A O 1
ATOM 2469 N N . THR A 1 331 ? -42.386 0.826 -9.230 1.00 36.81 331 THR A N 1
ATOM 2470 C CA . THR A 1 331 ? -43.700 1.435 -9.020 1.00 36.81 331 THR A CA 1
ATOM 2471 C C . THR A 1 331 ? -44.631 0.506 -8.232 1.00 36.81 331 THR A C 1
ATOM 2473 O O . THR A 1 331 ? -44.581 -0.710 -8.443 1.00 36.81 331 THR A O 1
ATOM 2476 N N . PRO A 1 332 ? -45.522 1.037 -7.372 1.00 36.00 332 PRO A N 1
ATOM 2477 C CA . PRO A 1 332 ? -46.594 0.239 -6.795 1.00 36.00 332 PRO A CA 1
ATOM 2478 C C . PRO A 1 332 ? -47.591 -0.121 -7.903 1.00 36.00 332 PRO A C 1
ATOM 2480 O O . PRO A 1 332 ? -48.524 0.623 -8.192 1.00 36.00 332 PRO A O 1
ATOM 2483 N N . SER A 1 333 ? -47.370 -1.261 -8.557 1.00 34.78 333 SER A N 1
ATOM 2484 C CA . SER A 1 333 ? -48.399 -1.902 -9.366 1.00 34.78 333 SER A CA 1
ATOM 2485 C C . SER A 1 333 ? -49.328 -2.650 -8.421 1.00 34.78 333 SER A C 1
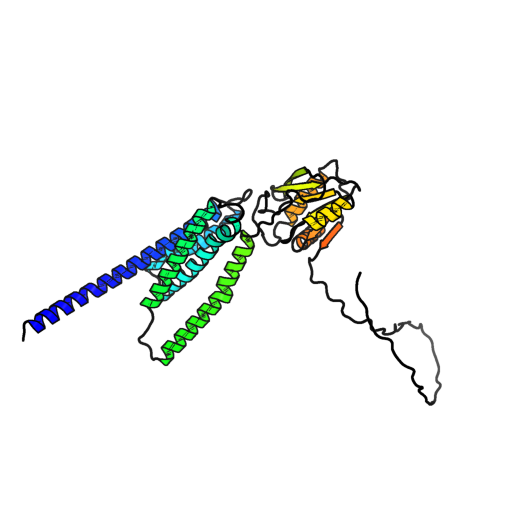ATOM 2487 O O . SER A 1 333 ? -49.018 -3.765 -8.001 1.00 34.78 333 SER A O 1
ATOM 2489 N N . GLU A 1 334 ? -50.480 -2.062 -8.112 1.00 39.81 334 GLU A N 1
ATOM 2490 C CA . GLU A 1 334 ? -51.608 -2.836 -7.605 1.00 39.81 334 GLU A CA 1
ATOM 2491 C C . GLU A 1 334 ? -51.988 -3.895 -8.650 1.00 39.81 334 GLU A C 1
ATOM 2493 O O . GLU A 1 334 ? -52.538 -3.590 -9.706 1.00 39.81 334 GLU A O 1
ATOM 2498 N N . ALA A 1 335 ? -51.672 -5.153 -8.358 1.00 32.69 335 ALA A N 1
ATOM 2499 C CA . ALA A 1 335 ? -52.239 -6.315 -9.025 1.00 32.69 335 ALA A CA 1
ATOM 2500 C C . ALA A 1 335 ? -52.959 -7.138 -7.944 1.00 32.69 335 ALA A C 1
ATOM 2502 O O . ALA A 1 335 ? -52.347 -7.444 -6.916 1.00 32.69 335 ALA A O 1
ATOM 2503 N N . PRO A 1 336 ? -54.258 -7.450 -8.103 1.00 36.84 336 PRO A N 1
ATOM 2504 C CA . PRO A 1 336 ? -55.051 -8.004 -7.016 1.00 36.84 336 PRO A CA 1
ATOM 2505 C C . PRO A 1 336 ? -54.622 -9.432 -6.668 1.00 36.84 336 PRO A C 1
ATOM 2507 O O . PRO A 1 336 ? -54.339 -10.254 -7.539 1.00 36.84 336 PRO A O 1
ATOM 2510 N N . VAL A 1 337 ? -54.632 -9.732 -5.368 1.00 34.59 337 VAL A N 1
ATOM 2511 C CA . VAL A 1 337 ? -54.322 -11.056 -4.820 1.00 34.59 337 VAL A CA 1
ATOM 2512 C C . VAL A 1 337 ? -55.321 -12.089 -5.347 1.00 34.59 337 VAL A C 1
ATOM 2514 O O . VAL A 1 337 ? -56.461 -12.163 -4.883 1.00 34.59 337 VAL A O 1
ATOM 2517 N N . ALA A 1 338 ? -54.874 -12.935 -6.274 1.00 32.47 338 ALA A N 1
ATOM 2518 C CA . ALA A 1 338 ? -55.578 -14.161 -6.617 1.00 32.47 338 ALA A CA 1
ATOM 2519 C C . ALA A 1 338 ? -55.505 -15.117 -5.414 1.00 32.47 338 ALA A C 1
ATOM 2521 O O . ALA A 1 338 ? -54.456 -15.685 -5.113 1.00 32.47 338 ALA A O 1
ATOM 2522 N N . ARG A 1 339 ? -56.620 -15.271 -4.690 1.00 32.09 339 ARG A N 1
ATOM 2523 C CA . ARG A 1 339 ? -56.721 -16.238 -3.591 1.00 32.09 339 ARG A CA 1
ATOM 2524 C C . ARG A 1 339 ? -56.742 -17.654 -4.158 1.00 32.09 339 ARG A C 1
ATOM 2526 O O . ARG A 1 339 ? -57.760 -18.086 -4.693 1.00 32.09 339 ARG A O 1
ATOM 2533 N N . THR A 1 340 ? -55.661 -18.400 -3.969 1.00 30.88 340 THR A N 1
ATOM 2534 C CA . THR A 1 340 ? -55.642 -19.847 -4.214 1.00 30.88 340 THR A CA 1
ATOM 2535 C C . THR A 1 340 ? -56.344 -20.575 -3.064 1.00 30.88 340 THR A C 1
ATOM 2537 O O . THR A 1 340 ? -55.702 -21.139 -2.183 1.00 30.88 340 THR A O 1
ATOM 2540 N N . THR A 1 341 ? -57.677 -20.546 -3.038 1.00 32.44 341 THR A N 1
ATOM 2541 C CA . THR A 1 341 ? -58.463 -21.430 -2.166 1.00 32.44 341 THR A CA 1
ATOM 2542 C C . THR A 1 341 ? -58.610 -22.794 -2.828 1.00 32.44 341 THR A C 1
ATOM 2544 O O . THR A 1 341 ? -59.289 -22.919 -3.847 1.00 32.44 341 THR A O 1
ATOM 2547 N N . THR A 1 342 ? -58.001 -23.817 -2.237 1.00 34.06 342 THR A N 1
ATOM 2548 C CA . THR A 1 342 ? -58.287 -25.224 -2.534 1.00 34.06 342 THR A CA 1
ATOM 2549 C C . THR A 1 342 ? -59.749 -25.555 -2.207 1.00 34.06 342 THR A C 1
ATOM 2551 O O . THR A 1 342 ? -60.191 -25.279 -1.091 1.00 34.06 342 THR A O 1
ATOM 2554 N N . PRO A 1 343 ? -60.511 -26.178 -3.124 1.00 33.59 343 PRO A N 1
ATOM 2555 C CA . PRO A 1 343 ? -61.800 -26.767 -2.798 1.00 33.59 343 PRO A CA 1
ATOM 2556 C C . PRO A 1 343 ? -61.671 -28.283 -2.610 1.00 33.59 343 PRO A C 1
ATOM 2558 O O . PRO A 1 343 ? -61.277 -29.016 -3.519 1.00 33.59 343 PRO A O 1
ATOM 2561 N N . THR A 1 344 ? -62.054 -28.755 -1.427 1.00 32.59 344 THR A N 1
ATOM 2562 C CA . THR A 1 344 ? -62.269 -30.178 -1.155 1.00 32.59 344 THR A CA 1
ATOM 2563 C C . THR A 1 344 ? -63.429 -30.717 -2.005 1.00 32.59 344 THR A C 1
ATOM 2565 O O . THR A 1 344 ? -64.415 -30.033 -2.269 1.00 32.59 344 THR A O 1
ATOM 2568 N N . THR A 1 345 ? -63.290 -31.968 -2.429 1.00 32.22 345 THR A N 1
ATOM 2569 C CA . THR A 1 345 ? -64.192 -32.805 -3.235 1.00 32.22 345 THR A CA 1
ATOM 2570 C C . THR A 1 345 ? -65.706 -32.621 -2.989 1.00 32.22 345 THR A C 1
ATOM 2572 O O . THR A 1 345 ? -66.154 -32.865 -1.874 1.00 32.22 345 THR A O 1
ATOM 2575 N N . THR A 1 346 ? -66.525 -32.365 -4.034 1.00 30.31 346 THR A N 1
ATOM 2576 C CA . THR A 1 346 ? -67.637 -33.266 -4.487 1.00 30.31 346 THR A CA 1
ATOM 2577 C C . THR A 1 346 ? -68.503 -32.762 -5.678 1.00 30.31 346 THR A C 1
ATOM 2579 O O . THR A 1 346 ? -69.145 -31.726 -5.617 1.00 30.31 346 THR A O 1
ATOM 2582 N N . ARG A 1 347 ? -68.592 -33.603 -6.729 1.00 29.11 347 ARG A N 1
ATOM 2583 C CA . ARG A 1 347 ? -69.805 -34.093 -7.455 1.00 29.11 347 ARG A CA 1
ATOM 2584 C C . ARG A 1 347 ? -70.922 -33.135 -7.987 1.00 29.11 347 ARG A C 1
ATOM 2586 O O . ARG A 1 347 ? -71.752 -32.693 -7.210 1.00 29.11 347 ARG A O 1
ATOM 2593 N N . ARG A 1 348 ? -71.116 -33.166 -9.333 1.00 28.53 348 ARG A N 1
ATOM 2594 C CA . ARG A 1 348 ? -72.337 -32.841 -10.161 1.00 28.53 348 ARG A CA 1
ATOM 2595 C C . ARG A 1 348 ? -72.858 -31.381 -10.084 1.00 28.53 348 ARG A C 1
ATOM 2597 O O . ARG A 1 348 ? -72.973 -30.839 -9.008 1.00 28.53 348 ARG A O 1
ATOM 2604 N N . SER A 1 349 ? -73.268 -30.671 -11.142 1.00 29.06 349 SER A N 1
ATOM 2605 C CA . SER A 1 349 ? -73.939 -31.022 -12.413 1.00 29.06 349 SER A CA 1
ATOM 2606 C C . SER A 1 349 ? -73.962 -29.816 -13.389 1.00 29.06 349 SER A C 1
ATOM 2608 O O . SER A 1 349 ? -73.465 -28.739 -13.082 1.00 29.06 349 SER A O 1
ATOM 2610 N N . THR A 1 350 ? -74.542 -29.999 -14.579 1.00 31.03 350 THR A N 1
ATOM 2611 C CA . THR A 1 350 ? -74.499 -29.106 -15.757 1.00 31.03 350 THR A CA 1
ATOM 2612 C C . THR A 1 350 ? -75.592 -28.022 -15.836 1.00 31.03 350 THR A C 1
ATOM 2614 O O . THR A 1 350 ? -76.755 -28.322 -15.585 1.00 31.03 350 THR A O 1
ATOM 2617 N N . GLY A 1 351 ? -75.260 -26.828 -16.357 1.00 28.17 351 GLY A N 1
ATOM 2618 C CA . GLY A 1 351 ? -76.221 -25.792 -16.804 1.00 28.17 351 GLY A CA 1
ATOM 2619 C C . GLY A 1 351 ? -75.539 -24.436 -17.092 1.00 28.17 351 GLY A C 1
ATOM 2620 O O . GLY A 1 351 ? -75.204 -23.725 -16.160 1.00 28.17 351 GLY A O 1
ATOM 2621 N N . ARG A 1 352 ? -75.073 -24.126 -18.312 1.00 29.03 352 ARG A N 1
ATOM 2622 C CA . ARG A 1 352 ? -75.787 -23.594 -19.503 1.00 29.03 352 ARG A CA 1
ATOM 2623 C C . ARG A 1 352 ? -76.135 -22.078 -19.439 1.00 29.03 352 ARG A C 1
ATOM 2625 O O . ARG A 1 352 ? -77.092 -21.695 -18.788 1.00 29.03 352 ARG A O 1
ATOM 2632 N N . SER A 1 353 ? -75.495 -21.301 -20.336 1.00 28.11 353 SER A N 1
ATOM 2633 C CA . SER A 1 353 ? -76.076 -20.193 -21.149 1.00 28.11 353 SER A CA 1
ATOM 2634 C C . SER A 1 353 ? -76.171 -18.715 -20.651 1.00 28.11 353 SER A C 1
ATOM 2636 O O . SER A 1 353 ? -76.982 -18.393 -19.795 1.00 28.11 353 SER A O 1
ATOM 2638 N N . ARG A 1 354 ? -75.554 -17.823 -21.469 1.00 29.53 354 ARG A N 1
ATOM 2639 C CA . ARG A 1 354 ? -76.033 -16.507 -22.016 1.00 29.53 354 ARG A CA 1
ATOM 2640 C C . ARG A 1 354 ? -75.818 -15.135 -21.311 1.00 29.53 354 ARG A C 1
ATOM 2642 O O . ARG A 1 354 ? -76.554 -14.748 -20.422 1.00 29.53 354 ARG A O 1
ATOM 2649 N N . SER A 1 355 ? -74.960 -14.326 -21.965 1.00 29.64 355 SER A N 1
ATOM 2650 C CA . SER A 1 355 ? -75.215 -13.009 -22.630 1.00 29.64 355 SER A CA 1
ATOM 2651 C C . SER A 1 355 ? -75.695 -11.730 -21.897 1.00 29.64 355 SER A C 1
ATOM 2653 O O . SER A 1 355 ? -76.742 -11.727 -21.265 1.00 29.64 355 SER A O 1
ATOM 2655 N N . GLY A 1 356 ? -75.067 -10.586 -22.243 1.00 28.08 356 GLY A N 1
ATOM 2656 C CA . GLY A 1 356 ? -75.577 -9.195 -22.105 1.00 28.08 356 GLY A CA 1
ATOM 2657 C C . GLY A 1 356 ? -74.423 -8.173 -21.983 1.00 28.08 356 GLY A C 1
ATOM 2658 O O . GLY A 1 356 ? -73.565 -8.363 -21.137 1.00 28.08 356 GLY A O 1
ATOM 2659 N N . ARG A 1 357 ? -74.175 -7.242 -22.931 1.00 31.59 357 ARG A N 1
ATOM 2660 C CA . ARG A 1 357 ? -74.719 -5.854 -23.073 1.00 31.59 357 ARG A CA 1
ATOM 2661 C C . ARG A 1 357 ? -74.627 -4.977 -21.798 1.00 31.59 357 ARG A C 1
ATOM 2663 O O . ARG A 1 357 ? -74.983 -5.463 -20.742 1.00 31.59 357 ARG A O 1
ATOM 2670 N N . SER A 1 358 ? -74.336 -3.661 -21.813 1.00 30.23 358 SER A N 1
ATOM 2671 C CA . SER A 1 358 ? -73.701 -2.721 -22.779 1.00 30.23 358 SER A CA 1
ATOM 2672 C C . SER A 1 358 ? -73.607 -1.298 -22.161 1.00 30.23 358 SER A C 1
ATOM 2674 O O . SER A 1 358 ? -74.522 -0.961 -21.416 1.00 30.23 358 SER A O 1
ATOM 2676 N N . ARG A 1 359 ? -72.690 -0.418 -22.633 1.00 34.25 359 ARG A N 1
ATOM 2677 C CA . ARG A 1 359 ? -72.677 1.074 -22.433 1.00 34.25 359 ARG A CA 1
ATOM 2678 C C . ARG A 1 359 ? -72.440 1.533 -20.962 1.00 34.25 359 ARG A C 1
ATOM 2680 O O . ARG A 1 359 ? -72.643 0.748 -20.055 1.00 34.25 359 ARG A O 1
ATOM 2687 N N . ARG A 1 360 ? -71.982 2.754 -20.617 1.00 31.11 360 ARG A N 1
ATOM 2688 C CA . ARG A 1 360 ? -71.755 4.056 -21.309 1.00 31.11 360 ARG A CA 1
ATOM 2689 C C . ARG A 1 360 ? -70.715 4.890 -20.493 1.00 31.11 360 ARG A C 1
ATOM 2691 O O . ARG A 1 360 ? -70.665 4.679 -19.286 1.00 31.11 360 ARG A O 1
ATOM 2698 N N . PRO A 1 361 ? -69.944 5.843 -21.065 1.00 47.22 361 PRO A N 1
ATOM 2699 C CA . PRO A 1 361 ? -69.039 6.727 -20.301 1.00 47.22 361 PRO A CA 1
ATOM 2700 C C . PRO A 1 361 ? -69.588 8.159 -20.101 1.00 47.22 361 PRO A C 1
ATOM 2702 O O . PRO A 1 361 ? -70.396 8.619 -20.913 1.00 47.22 361 PRO A O 1
ATOM 2705 N N . THR A 1 362 ? -69.079 8.899 -19.100 1.00 34.06 362 THR A N 1
ATOM 2706 C CA . THR A 1 362 ? -69.437 10.318 -18.860 1.00 34.06 362 THR A CA 1
ATOM 2707 C C . THR A 1 362 ? -68.229 11.204 -18.492 1.00 34.06 362 THR A C 1
ATOM 2709 O O . THR A 1 362 ? -67.332 10.799 -17.761 1.00 34.06 362 THR A O 1
ATOM 2712 N N . ARG A 1 363 ? -68.249 12.428 -19.040 1.00 31.16 363 ARG A N 1
ATOM 2713 C CA . ARG A 1 363 ? -67.360 13.609 -18.878 1.00 31.16 363 ARG A CA 1
ATOM 2714 C C . ARG A 1 363 ? -67.218 14.090 -17.406 1.00 31.16 363 ARG A C 1
ATOM 2716 O O . ARG A 1 363 ? -68.162 13.896 -16.655 1.00 31.16 363 ARG A O 1
ATOM 2723 N N . MET A 1 364 ? -66.091 14.623 -16.888 1.00 30.45 364 MET A N 1
ATOM 2724 C CA . MET A 1 364 ? -65.201 15.770 -17.257 1.00 30.45 364 MET A CA 1
ATOM 2725 C C . MET A 1 364 ? -65.544 17.074 -16.492 1.00 30.45 364 MET A C 1
ATOM 2727 O O . MET A 1 364 ? -66.588 17.656 -16.762 1.00 30.45 364 MET A O 1
ATOM 2731 N N . VAL A 1 365 ? -64.634 17.585 -15.639 1.00 33.31 365 VAL A N 1
ATOM 2732 C CA . VAL A 1 365 ? -64.641 18.962 -15.066 1.00 33.31 365 VAL A CA 1
ATOM 2733 C C . VAL A 1 365 ? -63.196 19.490 -14.904 1.00 33.31 365 VAL A C 1
ATOM 2735 O O . VAL A 1 365 ? -62.257 18.707 -14.791 1.00 33.31 365 VAL A O 1
ATOM 2738 N N . SER A 1 366 ? -63.016 20.820 -14.927 1.00 30.94 366 SER A N 1
ATOM 2739 C CA . SER A 1 366 ? -61.738 21.563 -14.825 1.00 30.94 366 SER A CA 1
ATOM 2740 C C . SER A 1 366 ? -61.909 22.795 -13.894 1.00 30.94 366 SER A C 1
ATOM 2742 O O . SER A 1 366 ? -63.020 23.003 -13.419 1.00 30.94 366 SER A O 1
ATOM 2744 N N . ARG A 1 367 ? -60.935 23.663 -13.560 1.00 35.56 367 ARG A N 1
ATOM 2745 C CA . ARG A 1 367 ? -59.646 24.054 -14.194 1.00 35.56 367 ARG A CA 1
ATOM 2746 C C . ARG A 1 367 ? -58.580 24.344 -13.068 1.00 35.56 367 ARG A C 1
ATOM 2748 O O . ARG A 1 367 ? -58.614 23.558 -12.127 1.00 35.56 367 ARG A O 1
ATOM 2755 N N . PRO A 1 368 ? -57.603 25.301 -13.086 1.00 48.22 368 PRO A N 1
ATOM 2756 C CA . PRO A 1 368 ? -56.411 25.234 -12.205 1.00 48.22 368 PRO A CA 1
ATOM 2757 C C . PRO A 1 368 ? -56.167 26.461 -11.281 1.00 48.22 368 PRO A C 1
ATOM 2759 O O . PRO A 1 368 ? -56.854 27.474 -11.374 1.00 48.22 368 PRO A O 1
ATOM 2762 N N . GLY A 1 369 ? -55.103 26.407 -10.464 1.00 32.97 369 GLY A N 1
ATOM 2763 C CA . GLY A 1 369 ? -54.525 27.536 -9.707 1.00 32.97 369 GLY A CA 1
ATOM 2764 C C . GLY A 1 369 ? -52.989 27.588 -9.838 1.00 32.97 369 GLY A C 1
ATOM 2765 O O . GLY A 1 369 ? -52.368 26.566 -10.125 1.00 32.97 369 GLY A O 1
ATOM 2766 N N . ARG A 1 370 ? -52.364 28.772 -9.712 1.00 36.41 370 ARG A N 1
ATOM 2767 C CA . ARG A 1 370 ? -50.958 29.038 -10.113 1.00 36.41 370 ARG A CA 1
ATOM 2768 C C . ARG A 1 370 ? -50.294 30.089 -9.197 1.00 36.41 370 ARG A C 1
ATOM 2770 O O . ARG A 1 370 ? -50.999 30.990 -8.765 1.00 36.41 370 ARG A O 1
ATOM 2777 N N . ARG A 1 371 ? -48.948 30.059 -9.095 1.00 35.75 371 ARG A N 1
ATOM 2778 C CA . ARG A 1 371 ? -48.028 31.043 -8.439 1.00 35.75 371 ARG A CA 1
ATOM 2779 C C . ARG A 1 371 ? -48.027 30.989 -6.891 1.00 35.75 371 ARG A C 1
ATOM 2781 O O . ARG A 1 371 ? -49.079 30.749 -6.327 1.00 35.75 371 ARG A O 1
ATOM 2788 N N . SER A 1 372 ? -46.935 31.082 -6.110 1.00 39.25 372 SER A N 1
ATOM 2789 C CA . SER A 1 372 ? -45.522 31.550 -6.208 1.00 39.25 372 SER A CA 1
ATOM 2790 C C . SER A 1 372 ? -45.230 32.947 -5.620 1.00 39.25 372 SER A C 1
ATOM 2792 O O . SER A 1 372 ? -45.425 33.932 -6.327 1.00 39.25 372 SER A O 1
ATOM 2794 N N . THR A 1 373 ? -44.646 32.992 -4.412 1.00 40.09 373 THR A N 1
ATOM 2795 C CA . THR A 1 373 ? -43.857 34.096 -3.795 1.00 40.09 373 THR A CA 1
ATOM 2796 C C . THR A 1 373 ? -43.113 33.520 -2.572 1.00 40.09 373 THR A C 1
ATOM 2798 O O . THR A 1 373 ? -43.752 32.838 -1.779 1.00 40.09 373 THR A O 1
ATOM 2801 N N . THR A 1 374 ? -41.775 33.451 -2.556 1.00 41.66 374 THR A N 1
ATOM 2802 C CA . THR A 1 374 ? -40.764 34.409 -2.017 1.00 41.66 374 THR A CA 1
ATOM 2803 C C . THR A 1 374 ? -40.576 34.436 -0.494 1.00 41.66 374 THR A C 1
ATOM 2805 O O . THR A 1 374 ? -41.497 34.192 0.273 1.00 41.66 374 THR A O 1
ATOM 2808 N N . ALA A 1 375 ? -39.324 34.691 -0.102 1.00 36.16 375 ALA A N 1
ATOM 2809 C CA . ALA A 1 375 ? -38.788 34.603 1.252 1.00 36.16 375 ALA A CA 1
ATOM 2810 C C . ALA A 1 375 ? -39.114 35.805 2.154 1.00 36.16 375 ALA A C 1
ATOM 2812 O O . ALA A 1 375 ? -39.266 36.926 1.667 1.00 36.16 375 ALA A O 1
ATOM 2813 N N . ALA A 1 376 ? -39.066 35.543 3.461 1.00 45.00 376 ALA A N 1
ATOM 2814 C CA . ALA A 1 376 ? -38.411 36.363 4.479 1.00 45.00 376 ALA A CA 1
ATOM 2815 C C . ALA A 1 376 ? -37.743 35.400 5.481 1.00 45.00 376 ALA A C 1
ATOM 2817 O O . ALA A 1 376 ? -38.342 34.321 5.703 1.00 45.00 376 ALA A O 1
#

Secondary structure (DSSP, 8-state):
--HHHHHHHHHHHHHHHHHHHHHHHHHHHHHHHHHHHHHHHHHHHHIIIIISPPTT--TTTTHHHHHHHHHHHHHHHHHGGGS-HHHHHHHHHHHHHHHHHHHHHTTTTTTTTT---HHHHHHHHHHHHHHHHHHHHHHHHHHH---SS-HHHHHHHHHHHHHHHHHHIIIIIHHHHHHHHHHHS-PPP--SS-SSS--EEEEEE-TTS-EEEEEEE--SSS-EEEEE--TT-SHHHHHHHHHTT-EEEEEPPTTSTT--S-TT-TTTTHHHHHHHHHHHHHT-TTS-TTSEEEEEETHHHHHHHHHHHH-SS--EEEEESSS------------------PPP--------------------------------

Sequence (376 aa):
MSQAEATTSASISEESRKRPLELARAAALETKLAVVGLGVVSLHVFDDSFLQREPGTAAVDHLLSGLVPLAVLIGTAMLYHRLRPGLRATLAVVLGVLGIVIGGSEAAYYGPKEGLSADDYTGLLAVAGGLLLVAVGAATLWRTRRRDDAIAWRYTRRVLLATASVLVGSFVLFPLALSYGFTHIARTETAQGSLGAQYTAVAFDASDGLRLKGWFVPSRNGATVIVFPGRKGTQKHARMLVRHGYGVLVFDRRGEGESEGDPNALGWGFDRDLKGALAFLRGRPDVDANRIGGLGLSVGGEALLQTAAETRDLKSAWPAKSGRRRSSSSTPSEAPVARTTTPTTTRRSTGRSRSGRSRRPTRMVSRPGRRSTTAA

Radius of gyration: 35.44 Å; chains: 1; bounding box: 125×70×92 Å